Protein AF-A0A966MVA4-F1 (afdb_monomer_lite)

Secondary structure (DSSP, 8-state):
--HHHHHHHHHHHHHHHHHHHHTTS-HHHHTHHHHHHHHHHHHHHHHH---STTTTTHHHHHHHHHHHTSPTT-EEEE-SHHHHHHHHHHHHTS---TTSEEEEGGGGG-HHHHHHHHHTTSS-GGGSSS---HHHHHHHHHHHHHHTT--EEEETTS-HHHHHHH-SSSEEEEETTEEEEESSSPTT-EEE-HHHHHHHHHTS-TGGGSPPPTT--HHHHHHHHHHH--EE----STT-GGGEEP-

Radius of gyration: 23.05 Å; chains: 1; bounding box: 51×49×68 Å

Foldseek 3Di:
DDPVVVVVVLVVVLVVQLVVCVVPDPNVVSNVSVVVVCVCVVVCCVLPDQPDPPSVCLLLLLQLLQLVLFPFLAEEEEADDSNPVSVCCCCVPVVPRVSYHYHYLVCLPPLVVLVVCVVSQQAPPVCSPDDPDSLVRLLRSLVSCVVVVHWYKYFLLDDLVSVLSSPQQFEWEDQQRIIGTDRVHGGSHYYYPLVSNVVSLVSRDVRLLDDDDPSYDVVSVLSNLSSQFNDQQDPDDSSSSVRGDGD

pLDDT: mean 90.31, std 7.57, range [50.47, 98.31]

Structure (mmCIF, N/CA/C/O backbone):
data_AF-A0A966MVA4-F1
#
_entry.id   AF-A0A966MVA4-F1
#
loop_
_atom_site.group_PDB
_atom_site.id
_atom_site.type_symbol
_atom_site.label_atom_id
_atom_site.label_alt_id
_atom_site.label_comp_id
_atom_site.label_asym_id
_atom_site.label_entity_id
_atom_site.label_seq_id
_atom_site.pdbx_PDB_ins_code
_atom_site.Cartn_x
_atom_site.Cartn_y
_atom_site.Cartn_z
_atom_site.occupancy
_atom_site.B_iso_or_equiv
_atom_site.auth_seq_id
_atom_site.auth_comp_id
_atom_site.auth_asym_id
_atom_site.auth_atom_id
_atom_site.pdbx_PDB_model_num
ATOM 1 N N . MET A 1 1 ? -1.569 -13.134 19.971 1.00 56.03 1 MET A N 1
ATOM 2 C CA . MET A 1 1 ? -2.951 -12.863 20.426 1.00 56.03 1 MET A CA 1
ATOM 3 C C . MET A 1 1 ? -3.440 -11.605 19.732 1.00 56.03 1 MET A C 1
ATOM 5 O O . MET A 1 1 ? -2.758 -10.594 19.831 1.00 56.03 1 MET A O 1
ATOM 9 N N . GLY A 1 2 ? -4.534 -11.672 18.969 1.00 82.31 2 GLY A N 1
ATOM 10 C CA . GLY A 1 2 ? -5.074 -10.496 18.273 1.00 82.31 2 GLY A CA 1
ATOM 11 C C . GLY A 1 2 ? -5.801 -9.539 19.223 1.00 82.31 2 GLY A C 1
ATOM 12 O O . GLY A 1 2 ? -6.176 -9.934 20.327 1.00 82.31 2 GLY A O 1
ATOM 13 N N . PHE A 1 3 ? -6.046 -8.300 18.788 1.00 82.44 3 PHE A N 1
ATOM 14 C CA . PHE A 1 3 ? -6.798 -7.298 19.562 1.00 82.44 3 PHE A CA 1
ATOM 15 C C . PHE A 1 3 ? -8.184 -7.793 20.014 1.00 82.44 3 PHE A C 1
ATOM 17 O O . PHE A 1 3 ? -8.625 -7.471 21.114 1.00 82.44 3 PHE A O 1
ATOM 24 N N . TRP A 1 4 ? -8.834 -8.649 19.219 1.00 88.38 4 TRP A N 1
ATOM 25 C CA . TRP A 1 4 ? -10.118 -9.267 19.568 1.00 88.38 4 TRP A CA 1
ATOM 26 C C . TRP A 1 4 ? -10.045 -10.128 20.842 1.00 88.38 4 TRP A C 1
ATOM 28 O O . TRP A 1 4 ? -10.962 -10.096 21.657 1.00 88.38 4 TRP A O 1
ATOM 38 N N . ALA A 1 5 ? -8.940 -10.851 21.060 1.00 93.56 5 ALA A N 1
ATOM 39 C CA . ALA A 1 5 ? -8.766 -11.705 22.234 1.00 93.56 5 ALA A CA 1
ATOM 40 C C . ALA A 1 5 ? -8.617 -10.865 23.512 1.00 93.56 5 ALA A C 1
ATOM 42 O O . ALA A 1 5 ? -9.200 -11.187 24.545 1.00 93.56 5 ALA A O 1
ATOM 43 N N . TRP A 1 6 ? -7.898 -9.744 23.421 1.00 90.12 6 TRP A N 1
ATOM 44 C CA . TRP A 1 6 ? -7.799 -8.770 24.508 1.00 90.12 6 TRP A CA 1
ATOM 45 C C . TRP A 1 6 ? -9.148 -8.126 24.829 1.00 90.12 6 TRP A C 1
ATOM 47 O O . TRP A 1 6 ? -9.482 -7.983 26.003 1.00 90.12 6 TRP A O 1
ATOM 57 N N . GLY A 1 7 ? -9.949 -7.805 23.809 1.00 90.25 7 GLY A N 1
ATOM 58 C CA . GLY A 1 7 ? -11.313 -7.303 23.993 1.00 90.25 7 GLY A CA 1
ATOM 59 C C . GLY A 1 7 ? -12.210 -8.290 24.746 1.00 90.25 7 GLY A C 1
ATOM 60 O O . GLY A 1 7 ? -12.909 -7.897 25.679 1.00 90.25 7 GLY A O 1
ATOM 61 N N . LEU A 1 8 ? -12.138 -9.583 24.410 1.00 93.12 8 LEU A N 1
ATOM 62 C CA . LEU A 1 8 ? -12.874 -10.631 25.127 1.00 93.12 8 LEU A CA 1
ATOM 63 C C . LEU A 1 8 ? -12.424 -10.754 26.587 1.00 93.12 8 LEU A C 1
ATOM 65 O O . LEU A 1 8 ? -13.265 -10.780 27.483 1.00 93.12 8 LEU A O 1
ATOM 69 N N . LEU A 1 9 ? -11.112 -10.784 26.842 1.00 94.50 9 LEU A N 1
ATOM 70 C CA . LEU A 1 9 ? -10.573 -10.843 28.206 1.00 94.50 9 LEU A CA 1
ATOM 71 C C . LEU A 1 9 ? -10.983 -9.619 29.035 1.00 94.50 9 LEU A C 1
ATOM 73 O O . LEU A 1 9 ? -11.368 -9.770 30.194 1.00 94.50 9 LEU A O 1
ATOM 77 N N . ALA A 1 10 ? -10.967 -8.424 28.438 1.00 92.19 10 ALA A N 1
ATOM 78 C CA . ALA A 1 10 ? -11.448 -7.207 29.084 1.00 92.19 10 ALA A CA 1
ATOM 79 C C . ALA A 1 10 ? -12.943 -7.305 29.427 1.00 92.19 10 ALA A C 1
ATOM 81 O O . ALA A 1 10 ? -13.332 -6.972 30.545 1.00 92.19 10 ALA A O 1
ATOM 82 N N . GLY A 1 11 ? -13.773 -7.825 28.516 1.00 93.50 11 GLY A N 1
ATOM 83 C CA . GLY A 1 11 ? -15.202 -8.055 28.758 1.00 93.50 11 GLY A CA 1
ATOM 84 C C . GLY A 1 11 ? -15.476 -9.057 29.887 1.00 93.50 11 GLY A C 1
ATOM 85 O O . GLY A 1 11 ? -16.325 -8.808 30.750 1.00 93.50 11 GLY A O 1
ATOM 86 N N . VAL A 1 12 ? -14.718 -10.157 29.939 1.00 96.31 12 VAL A N 1
ATOM 87 C CA . VAL A 1 12 ? -14.786 -11.136 31.039 1.00 96.31 12 VAL A CA 1
ATOM 88 C C . VAL A 1 12 ? -14.381 -10.487 32.363 1.00 96.31 12 VAL A C 1
ATOM 90 O O . VAL A 1 12 ? -15.097 -10.624 33.355 1.00 96.31 12 VAL A O 1
ATOM 93 N N . GLY A 1 13 ? -13.280 -9.729 32.378 1.00 95.94 13 GLY A N 1
ATOM 94 C CA . GLY A 1 13 ? -12.815 -9.002 33.560 1.00 95.94 13 GLY A CA 1
ATOM 95 C C . GLY A 1 13 ? -13.839 -7.984 34.070 1.00 95.94 13 GLY A C 1
ATOM 96 O O . GLY A 1 13 ? -14.150 -7.969 35.260 1.00 95.94 13 GLY A O 1
ATOM 97 N N . LEU A 1 14 ? -14.430 -7.191 33.172 1.00 95.69 14 LEU A N 1
ATOM 98 C CA . LEU A 1 14 ? -15.496 -6.232 33.488 1.00 95.69 14 LEU A CA 1
ATOM 99 C C . LEU A 1 14 ? -16.702 -6.918 34.134 1.00 95.69 14 LEU A C 1
ATOM 101 O O . LEU A 1 14 ? -17.198 -6.460 35.164 1.00 95.69 14 LEU A O 1
ATOM 105 N N . THR A 1 15 ? -17.130 -8.049 33.574 1.00 96.19 15 THR A N 1
ATOM 106 C CA . THR A 1 15 ? -18.256 -8.833 34.098 1.00 96.19 15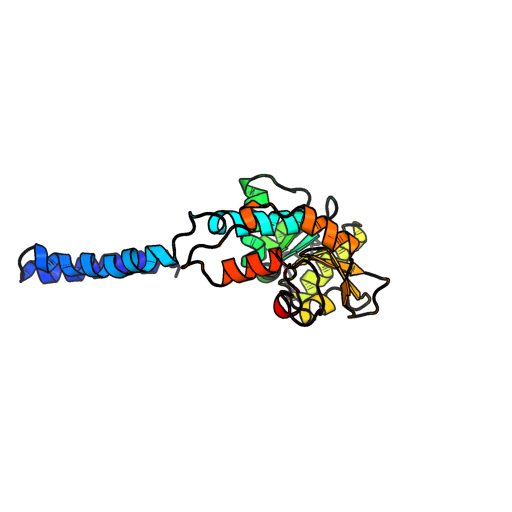 THR A CA 1
ATOM 107 C C . THR A 1 15 ? -17.938 -9.424 35.474 1.00 96.19 15 THR A C 1
ATOM 109 O O . THR A 1 15 ? -18.767 -9.367 36.385 1.00 96.19 15 THR A O 1
ATOM 112 N N . ALA A 1 16 ? -16.726 -9.946 35.675 1.00 97.25 16 ALA A N 1
ATOM 113 C CA . ALA A 1 16 ? -16.285 -10.476 36.966 1.00 97.25 16 ALA A CA 1
ATOM 114 C C . ALA A 1 16 ? -16.251 -9.391 38.059 1.00 97.25 16 ALA A C 1
ATOM 116 O O . ALA A 1 16 ? -16.732 -9.610 39.171 1.00 97.25 16 ALA A O 1
ATOM 117 N N . VAL A 1 17 ? -15.747 -8.195 37.740 1.00 97.00 17 VAL A N 1
ATOM 118 C CA . VAL A 1 17 ? -15.736 -7.061 38.677 1.00 97.00 17 VAL A CA 1
ATOM 119 C C . VAL A 1 17 ? -17.159 -6.585 38.979 1.00 97.00 17 VAL A C 1
ATOM 121 O O . VAL A 1 17 ? -17.511 -6.426 40.147 1.00 97.00 17 VAL A O 1
ATOM 124 N N . ALA A 1 18 ? -18.003 -6.410 37.959 1.00 96.94 18 ALA A N 1
ATOM 125 C CA . ALA A 1 18 ? -19.385 -5.964 38.141 1.00 96.94 18 ALA A CA 1
ATOM 126 C C . ALA A 1 18 ? -20.205 -6.945 38.998 1.00 96.94 18 ALA A C 1
ATOM 128 O O . ALA A 1 18 ? -20.908 -6.533 39.920 1.00 96.94 18 ALA A O 1
ATOM 129 N N . THR A 1 19 ? -20.066 -8.254 38.760 1.00 96.88 19 THR A N 1
ATOM 130 C CA . THR A 1 19 ? -20.736 -9.293 39.564 1.00 96.88 19 THR A CA 1
ATOM 131 C C . THR A 1 19 ? -20.227 -9.340 41.004 1.00 96.88 19 THR A C 1
ATOM 133 O O . THR A 1 19 ? -21.023 -9.541 41.921 1.00 96.88 19 THR A O 1
ATOM 136 N N . ALA A 1 20 ? -18.932 -9.109 41.240 1.00 97.06 20 ALA A N 1
ATOM 137 C CA . ALA A 1 20 ? -18.389 -8.995 42.592 1.00 97.06 20 ALA A CA 1
ATOM 138 C C . ALA A 1 20 ? -18.932 -7.757 43.332 1.00 97.06 20 ALA A C 1
ATOM 140 O O . ALA A 1 20 ? -19.295 -7.863 44.506 1.00 97.06 20 ALA A O 1
ATOM 141 N N . LEU A 1 21 ? -19.040 -6.610 42.651 1.00 97.06 21 LEU A N 1
ATOM 142 C CA . LEU A 1 21 ? -19.606 -5.376 43.212 1.00 97.06 21 LEU A CA 1
ATOM 143 C C . LEU A 1 21 ? -21.106 -5.510 43.502 1.00 97.06 21 LEU A C 1
ATOM 145 O O . LEU A 1 21 ? -21.554 -5.076 44.561 1.00 97.06 21 LEU A O 1
ATOM 149 N N . ALA A 1 22 ? -21.866 -6.175 42.627 1.00 96.88 22 ALA A N 1
ATOM 150 C CA . ALA A 1 22 ? -23.305 -6.407 42.793 1.00 96.88 22 ALA A CA 1
ATOM 151 C C . ALA A 1 22 ? -23.660 -7.198 44.065 1.00 96.88 22 ALA A C 1
ATOM 153 O O . ALA A 1 22 ? -24.784 -7.114 44.549 1.00 96.88 22 ALA A O 1
ATOM 154 N N . ARG A 1 23 ? -22.704 -7.940 44.644 1.00 97.00 23 ARG A N 1
ATOM 155 C CA . ARG A 1 23 ? -22.893 -8.634 45.930 1.00 97.00 23 ARG A CA 1
ATOM 156 C C . ARG A 1 23 ? -22.898 -7.693 47.137 1.00 97.00 23 ARG A C 1
ATOM 158 O O . ARG A 1 23 ? -23.312 -8.113 48.212 1.00 97.00 23 ARG A O 1
ATOM 165 N N . ARG A 1 24 ? -22.364 -6.475 47.002 1.00 96.81 24 ARG A N 1
ATOM 166 C CA . ARG A 1 24 ? -22.136 -5.540 48.122 1.00 96.81 24 ARG A CA 1
ATOM 167 C C . ARG A 1 24 ? -22.732 -4.154 47.906 1.00 96.81 24 ARG A C 1
ATOM 169 O O . ARG A 1 24 ? -22.896 -3.421 48.874 1.00 96.81 24 ARG A O 1
ATOM 176 N N . LEU A 1 25 ? -23.008 -3.780 46.662 1.00 97.00 25 LEU A N 1
ATOM 177 C CA . LEU A 1 25 ? -23.432 -2.441 46.271 1.00 97.00 25 LEU A CA 1
ATOM 178 C C . LEU A 1 25 ? -24.742 -2.493 45.474 1.00 97.00 25 LEU A C 1
ATOM 180 O O . LEU A 1 25 ? -25.007 -3.490 44.799 1.00 97.00 25 LEU A O 1
ATOM 184 N N . PRO A 1 26 ? -25.548 -1.415 45.495 1.00 96.00 26 PRO A N 1
ATOM 185 C CA . PRO A 1 26 ? -26.727 -1.301 44.646 1.00 96.00 26 PRO A CA 1
ATOM 186 C C . PRO A 1 26 ? -26.353 -1.345 43.156 1.00 96.00 26 PRO A C 1
ATOM 188 O O . PRO A 1 26 ? -25.273 -0.904 42.751 1.00 96.00 26 PRO A O 1
ATOM 191 N N . ALA A 1 27 ? -27.292 -1.823 42.335 1.00 92.06 27 ALA A N 1
ATOM 192 C CA . ALA A 1 27 ? -27.135 -2.021 40.891 1.00 92.06 27 ALA A CA 1
ATOM 193 C C . ALA A 1 27 ? -26.410 -0.886 40.126 1.00 92.06 27 ALA A C 1
ATOM 195 O O . ALA A 1 27 ? -25.482 -1.204 39.382 1.00 92.06 27 ALA A O 1
ATOM 196 N N . PRO A 1 28 ? -26.732 0.416 40.300 1.00 93.56 28 PRO A N 1
ATOM 197 C CA . PRO A 1 28 ? -26.038 1.481 39.570 1.00 93.56 28 PRO A CA 1
ATOM 198 C C . PRO A 1 28 ? -24.531 1.546 39.864 1.00 93.56 28 PRO A C 1
ATOM 200 O O . PRO A 1 28 ? -23.743 1.780 38.952 1.00 93.56 28 PRO A O 1
ATOM 203 N N . LEU A 1 29 ? -24.109 1.283 41.106 1.00 95.06 29 LEU A N 1
ATOM 204 C CA . LEU A 1 29 ? -22.688 1.274 41.471 1.00 95.06 29 LEU A CA 1
ATOM 205 C C . LEU A 1 29 ? -21.979 0.012 40.970 1.00 95.06 29 LEU A C 1
ATOM 207 O O . LEU A 1 29 ? -20.810 0.067 40.599 1.00 95.06 29 LEU A O 1
ATOM 211 N N . ALA A 1 30 ? -22.685 -1.118 40.911 1.00 95.44 30 ALA A N 1
ATOM 212 C CA . ALA A 1 30 ? -22.140 -2.358 40.364 1.00 95.44 30 ALA A CA 1
ATOM 213 C C . ALA A 1 30 ? -21.879 -2.287 38.847 1.00 95.44 30 ALA A C 1
ATOM 215 O O . ALA A 1 30 ? -21.016 -3.003 38.343 1.00 95.44 30 ALA A O 1
ATOM 216 N N . LEU A 1 31 ? -22.585 -1.407 38.127 1.00 95.44 31 LEU A N 1
ATOM 217 C CA . LEU A 1 31 ? -22.430 -1.194 36.682 1.00 95.44 31 LEU A CA 1
ATOM 218 C C . LEU A 1 31 ? -21.370 -0.144 36.308 1.00 95.44 31 LEU A C 1
ATOM 220 O O . LEU A 1 31 ? -21.020 -0.033 35.131 1.00 95.44 31 LEU A O 1
ATOM 224 N N . LEU A 1 32 ? -20.805 0.583 37.280 1.00 95.19 32 LEU A N 1
ATOM 225 C CA . LEU A 1 32 ? -19.750 1.578 37.043 1.00 95.19 32 LEU A CA 1
ATOM 226 C C . LEU A 1 32 ? -18.573 1.079 36.183 1.00 95.19 32 LEU A C 1
ATOM 228 O O . LEU A 1 32 ? -18.137 1.853 35.332 1.00 95.19 32 LEU A O 1
ATOM 232 N N . PRO A 1 33 ? -18.068 -0.168 36.314 1.00 94.75 33 PRO A N 1
ATOM 233 C CA . PRO A 1 33 ? -16.976 -0.650 35.467 1.00 94.75 33 PRO A CA 1
ATOM 234 C C . PRO A 1 33 ? -17.280 -0.549 33.965 1.00 94.75 33 PRO A C 1
ATOM 236 O O . PRO A 1 33 ? -16.411 -0.150 33.193 1.00 94.75 33 PRO A O 1
ATOM 239 N N . PHE A 1 34 ? -18.520 -0.834 33.549 1.00 94.25 34 PHE A N 1
ATOM 240 C CA . PHE A 1 34 ? -18.942 -0.679 32.153 1.00 94.25 34 PHE A CA 1
ATOM 241 C C . PHE A 1 34 ? -18.997 0.792 31.732 1.00 94.25 34 PHE A C 1
ATOM 243 O O . PHE A 1 34 ? -18.569 1.130 30.631 1.00 94.25 34 PHE A O 1
ATOM 250 N N . GLY A 1 35 ? -19.465 1.676 32.619 1.00 93.44 35 GLY A N 1
ATOM 251 C CA . GLY A 1 35 ? -19.445 3.121 32.382 1.00 93.44 35 GLY A CA 1
ATOM 252 C C . GLY A 1 35 ? -18.023 3.660 32.201 1.00 93.44 35 GLY A C 1
ATOM 253 O O . GLY A 1 35 ? -17.761 4.410 31.265 1.00 93.44 35 GLY A O 1
ATOM 254 N N . ILE A 1 36 ? -17.082 3.210 33.037 1.00 93.19 36 ILE A N 1
ATOM 255 C CA . ILE A 1 36 ? -15.658 3.557 32.925 1.00 93.19 36 ILE A CA 1
ATOM 256 C C . ILE A 1 36 ? -15.073 3.018 31.615 1.00 93.19 36 ILE A C 1
ATOM 258 O O . ILE A 1 36 ? -14.356 3.741 30.929 1.00 93.19 36 ILE A O 1
ATOM 262 N N . ALA A 1 37 ? -15.407 1.784 31.226 1.00 92.12 37 ALA A N 1
ATOM 263 C CA . ALA A 1 37 ? -14.958 1.199 29.961 1.00 92.12 37 ALA A CA 1
ATOM 264 C C . ALA A 1 37 ? -15.494 1.940 28.721 1.00 92.12 37 ALA A C 1
ATOM 266 O O . ALA A 1 37 ? -14.857 1.907 27.668 1.00 92.12 37 ALA A O 1
ATOM 267 N N . LEU A 1 38 ? -16.627 2.641 28.838 1.00 91.88 38 LEU A N 1
ATOM 268 C CA . LEU A 1 38 ? -17.190 3.458 27.763 1.00 91.88 38 LEU A CA 1
ATOM 269 C C . LEU A 1 38 ? -16.472 4.811 27.601 1.00 91.88 38 LEU A C 1
ATOM 271 O O . LEU A 1 38 ? -16.460 5.363 26.500 1.00 91.88 38 LEU A O 1
ATOM 275 N N . LEU A 1 39 ? -15.829 5.331 28.656 1.00 92.62 39 LEU A N 1
ATOM 276 C CA . LEU A 1 39 ? -15.097 6.603 28.612 1.00 92.62 39 LEU A CA 1
ATOM 277 C C . LEU A 1 39 ? -14.067 6.676 27.473 1.00 92.62 39 LEU A C 1
ATOM 279 O O . LEU A 1 39 ? -14.157 7.624 26.695 1.00 92.62 39 LEU A O 1
ATOM 283 N N . PRO A 1 40 ? -13.130 5.719 27.296 1.00 89.69 40 PRO A N 1
ATOM 284 C CA . PRO A 1 40 ? -12.173 5.789 26.195 1.00 89.69 40 PRO A CA 1
ATOM 285 C C . PRO A 1 40 ? -12.845 5.698 24.820 1.00 89.69 40 PRO A C 1
ATOM 287 O O . PRO A 1 40 ? -12.359 6.318 23.882 1.00 89.69 40 PRO A O 1
ATOM 290 N N . VAL A 1 41 ? -13.972 4.990 24.676 1.00 87.44 41 VAL A N 1
ATOM 291 C CA . VAL A 1 41 ? -14.710 4.915 23.400 1.00 87.44 41 VAL A CA 1
ATOM 292 C C . VAL A 1 41 ? -15.275 6.284 23.025 1.00 87.44 41 VAL A C 1
ATOM 294 O O . VAL A 1 41 ? -15.106 6.739 21.895 1.00 87.44 41 VAL A O 1
ATOM 297 N N . LEU A 1 42 ? -15.911 6.965 23.980 1.00 91.00 42 LEU A N 1
ATOM 298 C CA . LEU A 1 42 ? -16.491 8.290 23.761 1.00 91.00 42 LEU A CA 1
ATOM 299 C C . LEU A 1 42 ? -15.409 9.362 23.593 1.00 91.00 42 LEU A C 1
ATOM 301 O O . LEU A 1 42 ? -15.496 10.176 22.676 1.00 91.00 42 LEU A O 1
ATOM 305 N N . ALA A 1 43 ? -14.376 9.331 24.438 1.00 90.88 43 ALA A N 1
ATOM 306 C CA . ALA A 1 43 ? -13.277 10.291 24.408 1.00 90.88 43 ALA A CA 1
ATOM 307 C C . ALA A 1 43 ? -12.427 10.168 23.135 1.00 90.88 43 ALA A C 1
ATOM 309 O O . ALA A 1 43 ? -11.981 11.182 22.603 1.00 90.88 43 ALA A O 1
ATOM 310 N N . ASN A 1 44 ? -12.241 8.951 22.612 1.00 89.38 44 ASN A N 1
ATOM 311 C CA . ASN A 1 44 ? -11.463 8.739 21.392 1.00 89.38 44 ASN A CA 1
ATOM 312 C C . ASN A 1 44 ? -12.271 8.946 20.114 1.00 89.38 44 ASN A C 1
ATOM 314 O O . ASN A 1 44 ? -11.657 9.123 19.065 1.00 89.38 44 ASN A O 1
ATOM 318 N N . ARG A 1 45 ? -13.612 8.957 20.164 1.00 86.62 45 ARG A N 1
ATOM 319 C CA . ARG A 1 45 ? -14.452 9.133 18.969 1.00 86.62 45 ARG A CA 1
ATOM 320 C C . ARG A 1 45 ? -14.002 10.300 18.073 1.00 86.62 45 ARG A C 1
ATOM 322 O O . ARG A 1 45 ? -13.773 10.030 16.902 1.00 86.62 45 ARG A O 1
ATOM 329 N N . PRO A 1 46 ? -13.814 11.549 18.549 1.00 82.12 46 PRO A N 1
ATOM 330 C CA . PRO A 1 46 ? -13.439 12.659 17.664 1.00 82.12 46 PRO A CA 1
ATOM 331 C C . PRO A 1 46 ? -12.071 12.482 16.988 1.00 82.12 46 PRO A C 1
ATOM 333 O O . PRO A 1 46 ? -11.861 13.008 15.902 1.00 82.12 46 PRO A O 1
ATOM 336 N N . VAL A 1 47 ? -11.150 11.735 17.606 1.00 80.25 47 VAL A N 1
ATOM 337 C CA . VAL A 1 47 ? -9.799 11.486 17.072 1.00 80.25 47 VAL A CA 1
ATOM 338 C C . VAL A 1 47 ? -9.755 10.227 16.206 1.00 80.25 47 VAL A C 1
ATOM 340 O O . VAL A 1 47 ? -8.911 10.132 15.319 1.00 80.25 47 VAL A O 1
ATOM 343 N N . ALA A 1 48 ? -10.642 9.259 16.442 1.00 84.75 48 ALA A N 1
ATOM 344 C CA . ALA A 1 48 ? -10.717 7.984 15.730 1.00 84.75 48 ALA A CA 1
ATOM 345 C C . ALA A 1 48 ? -11.775 7.959 14.614 1.00 84.75 48 ALA A C 1
ATOM 347 O O . ALA A 1 48 ? -11.793 7.016 13.827 1.00 84.75 48 ALA A O 1
ATOM 348 N N . ASP A 1 49 ? -12.644 8.967 14.523 1.00 84.44 49 ASP A N 1
ATOM 349 C CA . ASP A 1 49 ? -13.624 9.073 13.444 1.00 84.44 49 ASP A CA 1
ATOM 350 C C . ASP A 1 49 ? -12.908 9.254 12.096 1.00 84.44 49 ASP A C 1
ATOM 352 O O . ASP A 1 49 ? -12.087 10.157 11.912 1.00 84.44 49 ASP A O 1
ATOM 356 N N . ARG A 1 50 ? -13.177 8.346 11.158 1.00 85.38 50 ARG A N 1
ATOM 357 C CA . ARG A 1 50 ? -12.628 8.351 9.793 1.00 85.38 50 ARG A CA 1
ATOM 358 C C . ARG A 1 50 ? -13.729 8.458 8.742 1.00 85.38 50 ARG A C 1
ATOM 360 O O . ARG A 1 50 ? -13.475 8.186 7.579 1.00 85.38 50 ARG A O 1
ATOM 367 N N . THR A 1 51 ? -14.944 8.825 9.150 1.00 86.00 51 THR A N 1
ATOM 368 C CA . THR A 1 51 ? -16.098 8.940 8.246 1.00 86.00 51 THR A CA 1
ATOM 369 C C . THR A 1 51 ? -16.187 10.305 7.563 1.00 86.00 51 THR A C 1
ATOM 371 O O . THR A 1 51 ? -16.866 10.439 6.552 1.00 86.00 51 THR A O 1
ATOM 374 N N . ALA A 1 52 ? -15.501 11.318 8.099 1.00 86.50 52 ALA A N 1
ATOM 375 C CA . ALA A 1 52 ? -15.517 12.667 7.553 1.00 86.50 52 ALA A CA 1
ATOM 376 C C . ALA A 1 52 ? -14.612 12.794 6.321 1.00 86.50 52 ALA A C 1
ATOM 378 O O . ALA A 1 52 ? -13.462 12.347 6.324 1.00 86.50 52 ALA A O 1
ATOM 379 N N . GLU A 1 53 ? -15.104 13.489 5.300 1.00 88.06 53 GLU A N 1
ATOM 380 C CA . GLU A 1 53 ? -14.281 13.893 4.164 1.00 88.06 53 GLU A CA 1
ATOM 381 C C . GLU A 1 53 ? -13.352 15.065 4.534 1.00 88.06 53 GLU A C 1
ATOM 383 O O . GLU A 1 53 ? -13.707 15.890 5.382 1.00 88.06 53 GLU A O 1
ATOM 388 N N . PRO A 1 54 ? -12.156 15.157 3.923 1.00 89.56 54 PRO A N 1
ATOM 389 C CA . PRO A 1 54 ? -11.590 14.214 2.946 1.00 89.56 54 PRO A CA 1
ATOM 390 C C . PRO A 1 54 ? -10.863 13.010 3.574 1.00 89.56 54 PRO A C 1
ATOM 392 O O . PRO A 1 54 ? -10.290 12.185 2.866 1.00 89.56 54 PRO A O 1
ATOM 395 N N . VAL A 1 55 ? -10.840 12.893 4.908 1.00 89.06 55 VAL A N 1
ATOM 396 C CA . VAL A 1 55 ? -10.075 11.850 5.622 1.00 89.06 55 VAL A CA 1
ATOM 397 C C . VAL A 1 55 ? -10.497 10.443 5.194 1.00 89.06 55 VAL A C 1
ATOM 399 O O . VAL A 1 55 ? -9.635 9.578 5.035 1.00 89.06 55 VAL A O 1
ATOM 402 N N . ALA A 1 56 ? -11.794 10.227 4.976 1.00 89.06 56 ALA A N 1
ATOM 403 C CA . ALA A 1 56 ? -12.345 8.948 4.540 1.00 89.06 56 ALA A CA 1
ATOM 404 C C . ALA A 1 56 ? -11.798 8.493 3.173 1.00 89.06 56 ALA A C 1
ATOM 406 O O . ALA A 1 56 ? -11.474 7.317 2.994 1.00 89.06 56 ALA A O 1
ATOM 407 N N . THR A 1 57 ? -11.658 9.413 2.215 1.00 90.81 57 THR A N 1
ATOM 408 C CA . THR A 1 57 ? -11.277 9.092 0.828 1.00 90.81 57 THR A CA 1
ATOM 409 C C . THR A 1 57 ? -9.788 9.233 0.533 1.00 90.81 57 THR A C 1
ATOM 411 O O . THR A 1 57 ? -9.312 8.654 -0.446 1.00 90.81 57 THR A O 1
ATOM 414 N N . LEU A 1 58 ? -9.015 9.926 1.374 1.00 91.38 58 LEU A N 1
ATOM 415 C CA . LEU A 1 58 ? -7.581 10.159 1.158 1.00 91.38 58 LEU A CA 1
ATOM 416 C C . LEU A 1 58 ? -6.770 8.887 0.829 1.00 91.38 58 LEU A C 1
ATOM 418 O O . LEU A 1 58 ? -6.041 8.914 -0.167 1.00 91.38 58 LEU A O 1
ATOM 422 N N . PRO A 1 59 ? -6.888 7.764 1.573 1.00 92.06 59 PRO A N 1
ATOM 423 C CA . PRO A 1 59 ? -6.137 6.547 1.254 1.00 92.06 59 PRO A CA 1
ATOM 424 C C . PRO A 1 59 ? -6.498 5.977 -0.121 1.00 92.06 59 PRO A C 1
ATOM 426 O O . PRO A 1 59 ? -5.621 5.548 -0.871 1.00 92.06 59 PRO A O 1
ATOM 429 N N . ARG A 1 60 ? -7.788 6.019 -0.477 1.00 93.38 60 ARG A N 1
ATOM 430 C CA . ARG A 1 60 ? -8.304 5.567 -1.774 1.00 93.38 60 ARG A CA 1
ATOM 431 C C . ARG A 1 60 ? -7.746 6.427 -2.911 1.00 93.38 60 ARG A C 1
ATOM 433 O O . ARG A 1 60 ? -7.244 5.884 -3.891 1.00 93.38 60 ARG A O 1
ATOM 440 N N . THR A 1 61 ? -7.768 7.751 -2.757 1.00 93.56 61 THR A N 1
ATOM 441 C CA . THR A 1 61 ? -7.187 8.704 -3.718 1.00 93.56 61 THR A CA 1
ATOM 442 C C . THR A 1 61 ? -5.687 8.482 -3.892 1.00 93.56 61 THR A C 1
ATOM 444 O O . THR A 1 61 ? -5.201 8.395 -5.019 1.00 93.56 61 THR A O 1
ATOM 447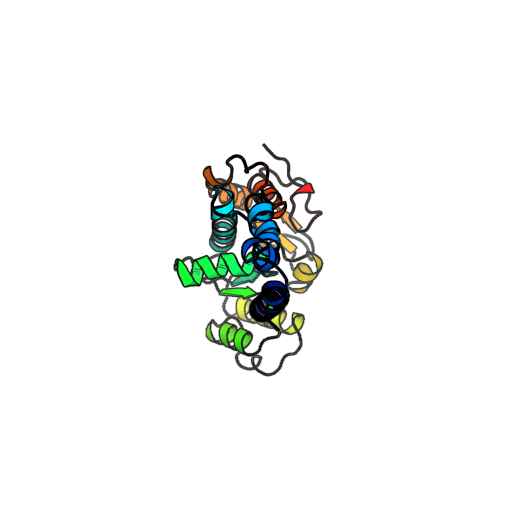 N N . TYR A 1 62 ? -4.951 8.326 -2.790 1.00 92.69 62 TYR A N 1
ATOM 448 C CA . TYR A 1 62 ? -3.517 8.045 -2.814 1.00 92.69 62 TYR A CA 1
ATOM 449 C C . TYR A 1 62 ? -3.196 6.761 -3.593 1.00 92.69 62 TYR A C 1
ATOM 451 O O . TYR A 1 62 ? -2.392 6.783 -4.527 1.00 92.69 62 TYR A O 1
ATOM 459 N N . ALA A 1 63 ? -3.874 5.655 -3.276 1.00 95.56 63 ALA A N 1
ATOM 460 C CA . ALA A 1 63 ? -3.674 4.383 -3.965 1.00 95.56 63 ALA A CA 1
ATOM 461 C C . ALA A 1 63 ? -4.056 4.441 -5.451 1.00 95.56 63 ALA A C 1
ATOM 463 O O . ALA A 1 63 ? -3.383 3.825 -6.279 1.00 95.56 63 ALA A O 1
ATOM 464 N N . ARG A 1 64 ? -5.090 5.212 -5.811 1.00 95.75 64 ARG A N 1
ATOM 465 C CA . ARG A 1 64 ? -5.490 5.398 -7.209 1.00 95.75 64 ARG A CA 1
ATOM 466 C C . ARG A 1 64 ? -4.378 6.070 -8.013 1.00 95.75 64 ARG A C 1
ATOM 468 O O . ARG A 1 64 ? -4.004 5.561 -9.065 1.00 95.75 64 ARG A O 1
ATOM 475 N N . LEU A 1 65 ? -3.793 7.139 -7.473 1.00 94.38 65 LEU A N 1
ATOM 476 C CA . LEU A 1 65 ? -2.675 7.854 -8.097 1.00 94.38 65 LEU A CA 1
ATOM 477 C C . LEU A 1 65 ? -1.420 6.980 -8.227 1.00 94.38 65 LEU A C 1
ATOM 479 O O . LEU A 1 65 ? -0.721 7.057 -9.238 1.00 94.38 65 LEU A O 1
ATOM 483 N N . LEU A 1 66 ? -1.141 6.125 -7.235 1.00 95.44 66 LEU A N 1
ATOM 484 C CA . LEU A 1 66 ? -0.052 5.150 -7.326 1.00 95.44 66 LEU A CA 1
ATOM 485 C C . LEU A 1 66 ? -0.276 4.161 -8.479 1.00 95.44 66 LEU A C 1
ATOM 487 O O . LEU A 1 66 ? 0.646 3.944 -9.264 1.00 95.44 66 LEU A O 1
ATOM 491 N N . LEU A 1 67 ? -1.475 3.574 -8.589 1.00 96.94 67 LEU A N 1
ATOM 492 C CA . LEU A 1 67 ? -1.809 2.600 -9.636 1.00 96.94 67 LEU A CA 1
ATOM 493 C C . LEU A 1 67 ? -1.797 3.237 -11.028 1.00 96.94 67 LEU A C 1
ATOM 495 O O . LEU A 1 67 ? -1.185 2.685 -11.941 1.00 96.94 67 LEU A O 1
ATOM 499 N N . ASP A 1 68 ? -2.415 4.407 -11.190 1.00 94.81 68 ASP A N 1
ATOM 500 C CA . ASP A 1 68 ? -2.516 5.103 -12.478 1.00 94.81 68 ASP A CA 1
ATOM 501 C C . ASP A 1 68 ? -1.147 5.553 -13.022 1.00 94.81 68 ASP A C 1
ATOM 503 O O . ASP A 1 68 ? -0.958 5.642 -14.235 1.00 94.81 68 ASP A O 1
ATOM 507 N N . ALA A 1 69 ? -0.141 5.723 -12.158 1.00 93.94 69 ALA A N 1
ATOM 508 C CA . ALA A 1 69 ? 1.237 5.997 -12.571 1.00 93.94 69 ALA A CA 1
ATOM 509 C C . ALA A 1 69 ? 2.008 4.757 -13.090 1.00 93.94 69 ALA A C 1
ATOM 511 O O . ALA A 1 69 ? 3.122 4.883 -13.631 1.00 93.94 69 ALA A O 1
ATOM 512 N N . VAL A 1 70 ? 1.449 3.554 -12.927 1.00 96.31 70 VAL A N 1
ATOM 513 C CA . VAL A 1 70 ? 2.023 2.299 -13.429 1.00 96.31 70 VAL A CA 1
ATOM 514 C C . VAL A 1 70 ? 1.539 2.049 -14.859 1.00 96.31 70 VAL A C 1
ATOM 516 O O . VAL A 1 70 ? 0.330 2.026 -15.086 1.00 96.31 70 VAL A O 1
ATOM 519 N N . PRO A 1 71 ? 2.444 1.812 -15.827 1.00 95.88 71 PRO A N 1
ATOM 520 C CA . PRO A 1 71 ? 2.052 1.386 -17.169 1.00 95.88 71 PRO A CA 1
ATOM 521 C C . PRO A 1 71 ? 1.294 0.054 -17.165 1.00 95.88 71 PRO A C 1
ATOM 523 O O . PRO A 1 71 ? 1.468 -0.751 -16.247 1.00 95.88 71 PRO A O 1
ATOM 526 N N . ASP A 1 72 ? 0.509 -0.188 -18.212 1.00 97.00 72 ASP A N 1
ATOM 527 C CA . ASP A 1 72 ? -0.331 -1.380 -18.361 1.00 97.00 72 ASP A CA 1
ATOM 528 C C . ASP A 1 72 ? 0.435 -2.683 -18.100 1.00 97.00 72 ASP A C 1
ATOM 530 O O . ASP A 1 72 ? 1.535 -2.911 -18.618 1.00 97.00 72 ASP A O 1
ATOM 534 N N . GLY A 1 73 ? -0.141 -3.544 -17.259 1.00 96.88 73 GLY A N 1
ATOM 535 C CA . GLY A 1 73 ? 0.452 -4.830 -16.887 1.00 96.88 73 GLY A CA 1
ATOM 536 C C . GLY A 1 73 ? 1.723 -4.718 -16.035 1.00 96.88 73 GLY A C 1
ATOM 537 O O . GLY A 1 73 ? 2.433 -5.711 -15.845 1.00 96.88 73 GLY A O 1
ATOM 538 N N . GLY A 1 74 ? 2.064 -3.527 -15.541 1.00 97.94 74 GLY A N 1
ATOM 539 C CA . GLY A 1 74 ? 3.278 -3.270 -14.773 1.00 97.94 74 GLY A CA 1
ATOM 540 C C . GLY A 1 74 ? 3.271 -3.853 -13.357 1.00 97.94 74 GLY A C 1
ATOM 541 O O . GLY A 1 74 ? 2.367 -4.581 -12.940 1.00 97.94 74 GLY A O 1
ATOM 542 N N . ILE A 1 75 ? 4.331 -3.548 -12.615 1.00 98.25 75 ILE A N 1
ATOM 543 C CA . ILE A 1 75 ? 4.537 -3.939 -11.221 1.00 98.25 75 ILE A CA 1
ATOM 544 C C . ILE A 1 75 ? 4.692 -2.678 -10.376 1.00 98.25 75 ILE A C 1
ATOM 546 O O . ILE A 1 75 ? 5.486 -1.800 -10.717 1.00 98.25 75 ILE A O 1
ATOM 550 N N . LEU A 1 76 ? 3.978 -2.623 -9.255 1.00 98.12 76 LEU A N 1
ATOM 551 C CA . LEU A 1 76 ? 4.130 -1.592 -8.233 1.00 98.12 76 LEU A CA 1
ATOM 552 C C . LEU A 1 76 ? 4.729 -2.208 -6.972 1.00 98.12 76 LEU A C 1
ATOM 554 O O . LEU A 1 76 ? 4.113 -3.073 -6.356 1.00 98.12 76 LEU A O 1
ATOM 558 N N . ILE A 1 77 ? 5.914 -1.759 -6.576 1.00 97.31 77 ILE A N 1
ATOM 559 C CA . ILE A 1 77 ? 6.547 -2.169 -5.323 1.00 97.31 77 ILE A CA 1
ATOM 560 C C . ILE A 1 77 ? 6.073 -1.229 -4.210 1.00 97.31 77 ILE A C 1
ATOM 562 O O . ILE A 1 77 ? 6.361 -0.033 -4.237 1.00 97.31 77 ILE A O 1
ATOM 566 N N . ALA A 1 78 ? 5.344 -1.790 -3.251 1.00 96.00 78 ALA A N 1
ATOM 567 C CA . ALA A 1 78 ? 4.788 -1.128 -2.079 1.00 96.00 78 ALA A CA 1
ATOM 568 C C . ALA A 1 78 ? 5.671 -1.392 -0.852 1.00 96.00 78 ALA A C 1
ATOM 570 O O . ALA A 1 78 ? 6.089 -2.531 -0.608 1.00 96.00 78 ALA A O 1
ATOM 571 N N . ALA A 1 79 ? 5.947 -0.350 -0.073 1.00 92.56 79 ALA A N 1
ATOM 572 C CA . ALA A 1 79 ? 6.882 -0.417 1.046 1.00 92.56 79 ALA A CA 1
ATOM 573 C C . ALA A 1 79 ? 6.248 -1.006 2.309 1.00 92.56 79 ALA A C 1
ATOM 575 O O . ALA A 1 79 ? 6.932 -1.650 3.101 1.00 92.56 79 ALA A O 1
ATOM 576 N N . GLY A 1 80 ? 4.940 -0.815 2.494 1.00 90.25 80 GLY A N 1
ATOM 577 C CA . GLY A 1 80 ? 4.273 -1.215 3.726 1.00 90.25 80 GLY A CA 1
ATOM 578 C C . GLY A 1 80 ? 2.756 -1.241 3.652 1.00 90.25 80 GLY A C 1
ATOM 579 O O . GLY A 1 80 ? 2.153 -1.224 2.579 1.00 90.25 80 GLY A O 1
ATOM 580 N N . ASP A 1 81 ? 2.153 -1.304 4.828 1.00 90.50 81 ASP A N 1
ATOM 581 C CA . ASP A 1 81 ? 0.711 -1.294 5.068 1.00 90.50 81 ASP A CA 1
ATOM 582 C C . ASP A 1 81 ? 0.019 -0.033 4.534 1.00 90.50 81 ASP A C 1
ATOM 584 O O . ASP A 1 81 ? -1.016 -0.153 3.876 1.00 90.50 81 ASP A O 1
ATOM 588 N N . ASN A 1 82 ? 0.625 1.140 4.736 1.00 89.56 82 ASN A N 1
ATOM 589 C CA . ASN A 1 82 ? 0.101 2.432 4.277 1.00 89.56 82 ASN A CA 1
ATOM 590 C C . ASN A 1 82 ? -0.075 2.514 2.749 1.00 89.56 82 ASN A C 1
ATOM 592 O O . ASN A 1 82 ? -0.977 3.198 2.275 1.00 89.56 82 ASN A O 1
ATOM 596 N N . ASP A 1 83 ? 0.743 1.785 1.983 1.00 91.31 83 ASP A N 1
ATOM 597 C CA . ASP A 1 83 ? 0.531 1.586 0.544 1.00 91.31 83 ASP A CA 1
ATOM 598 C C . ASP A 1 83 ? -0.446 0.429 0.293 1.00 91.31 83 ASP A C 1
ATOM 600 O O . ASP A 1 83 ? -1.398 0.529 -0.478 1.00 91.31 83 ASP A O 1
ATOM 604 N N . THR A 1 84 ? -0.178 -0.717 0.921 1.00 95.12 84 THR A N 1
ATOM 605 C CA . THR A 1 84 ? -0.725 -2.013 0.506 1.00 95.12 84 THR A CA 1
ATOM 606 C C . THR A 1 84 ? -2.220 -2.112 0.737 1.00 95.12 84 THR A C 1
ATOM 608 O O . THR A 1 84 ? -2.933 -2.575 -0.148 1.00 95.12 84 THR A O 1
ATOM 611 N N . PHE A 1 85 ? -2.712 -1.696 1.905 1.00 95.38 85 PHE A N 1
ATOM 612 C CA . PHE A 1 85 ? -4.131 -1.833 2.217 1.00 95.38 85 PHE A CA 1
ATOM 613 C C . PHE A 1 85 ? -5.034 -1.027 1.284 1.00 95.38 85 PHE A C 1
ATOM 615 O O . PHE A 1 85 ? -5.964 -1.624 0.739 1.00 95.38 85 PHE A O 1
ATOM 622 N N . PRO A 1 86 ? -4.786 0.272 1.029 1.00 95.50 86 PRO A N 1
ATOM 623 C CA . PRO A 1 86 ? -5.624 1.003 0.090 1.00 95.50 86 PRO A CA 1
ATOM 624 C C . PRO A 1 86 ? -5.445 0.517 -1.360 1.00 95.50 86 PRO A C 1
ATOM 626 O O . PRO A 1 86 ? -6.429 0.472 -2.097 1.00 95.50 86 PRO A O 1
ATOM 629 N N . LEU A 1 87 ? -4.247 0.064 -1.764 1.00 97.75 87 LEU A N 1
ATOM 630 C CA . LEU A 1 87 ? -4.034 -0.571 -3.075 1.00 97.75 87 LEU A CA 1
ATOM 631 C C . LEU A 1 87 ? -4.861 -1.854 -3.236 1.00 97.75 87 LEU A C 1
ATOM 633 O O . LEU A 1 87 ? -5.518 -2.051 -4.256 1.00 97.75 87 LEU A O 1
ATOM 637 N N . TRP A 1 88 ? -4.854 -2.727 -2.229 1.00 96.81 88 TRP A N 1
ATOM 638 C CA . TRP A 1 88 ? -5.632 -3.964 -2.252 1.00 96.81 88 TRP A CA 1
ATOM 639 C C . TRP A 1 88 ? -7.121 -3.709 -2.154 1.00 96.81 88 TRP A C 1
ATOM 641 O O . TRP A 1 88 ? -7.875 -4.416 -2.802 1.00 96.81 88 TRP A O 1
ATOM 651 N N . TYR A 1 89 ? -7.554 -2.714 -1.385 1.00 97.56 89 TYR A N 1
ATOM 652 C CA . TYR A 1 89 ? -8.954 -2.314 -1.371 1.00 97.56 89 TYR A CA 1
ATOM 653 C C . TYR A 1 89 ? -9.416 -1.933 -2.787 1.00 97.56 89 TYR A C 1
ATOM 655 O O . TYR A 1 89 ? -10.387 -2.498 -3.285 1.00 97.56 89 TYR A O 1
ATOM 663 N N . LEU A 1 90 ? -8.657 -1.083 -3.486 1.00 98.19 90 LEU A N 1
ATOM 664 C CA . LEU A 1 90 ? -8.959 -0.728 -4.874 1.00 98.19 90 LEU A CA 1
ATOM 665 C C . LEU A 1 90 ? -9.006 -1.946 -5.806 1.00 98.19 90 LEU A C 1
ATOM 667 O O . LEU A 1 90 ? -9.916 -2.047 -6.622 1.00 98.19 90 LEU A O 1
ATOM 671 N N . GLN A 1 91 ? -8.060 -2.880 -5.687 1.00 97.75 91 GLN A N 1
ATOM 672 C CA . GLN A 1 91 ? -8.014 -4.054 -6.563 1.00 97.75 91 GLN A CA 1
ATOM 673 C C . GLN A 1 91 ? -9.055 -5.125 -6.210 1.00 97.75 91 GLN A C 1
ATOM 675 O O . GLN A 1 91 ? -9.640 -5.715 -7.099 1.00 97.75 91 GLN A O 1
ATOM 680 N N . GLN A 1 92 ? -9.271 -5.426 -4.933 1.00 97.06 92 GLN A N 1
ATOM 681 C CA . GLN A 1 92 ? -10.074 -6.579 -4.500 1.00 97.06 92 GLN A CA 1
ATOM 682 C C . GLN A 1 92 ? -11.540 -6.231 -4.235 1.00 97.06 92 GLN A C 1
ATOM 684 O O . GLN A 1 92 ? -12.369 -7.134 -4.166 1.00 97.06 92 GLN A O 1
ATOM 689 N N . VAL A 1 93 ? -11.849 -4.949 -4.021 1.00 97.81 93 VAL A N 1
ATOM 690 C CA . VAL A 1 93 ? -13.210 -4.480 -3.722 1.00 97.81 93 VAL A CA 1
ATOM 691 C C . VAL A 1 93 ? -13.759 -3.617 -4.850 1.00 97.81 93 VAL A C 1
ATOM 693 O O . VAL A 1 93 ? -14.933 -3.740 -5.179 1.00 97.81 93 VAL A O 1
ATOM 696 N N . GLU A 1 94 ? -12.933 -2.752 -5.444 1.00 98.00 94 GLU A N 1
ATOM 697 C CA . GLU A 1 94 ? -13.381 -1.823 -6.493 1.00 98.00 94 GLU A CA 1
ATOM 698 C C . GLU A 1 94 ? -12.964 -2.226 -7.916 1.00 98.00 94 GLU A C 1
ATOM 700 O O . GLU A 1 94 ? -13.233 -1.481 -8.858 1.00 98.00 94 GLU A O 1
ATOM 705 N N . ASP A 1 95 ? -12.303 -3.375 -8.087 1.00 98.00 95 ASP A N 1
ATOM 706 C CA . ASP A 1 95 ? -11.847 -3.907 -9.381 1.00 98.00 95 ASP A CA 1
ATOM 707 C C . ASP A 1 95 ? -10.998 -2.920 -10.213 1.00 98.00 95 ASP A C 1
ATOM 709 O O . ASP A 1 95 ? -10.995 -2.910 -11.449 1.00 98.00 95 ASP A O 1
ATOM 713 N N . VAL A 1 96 ? -10.229 -2.065 -9.538 1.00 98.00 96 VAL A N 1
ATOM 714 C CA . VAL A 1 96 ? -9.401 -1.032 -10.169 1.00 98.00 96 VAL A CA 1
ATOM 715 C C . VAL A 1 96 ? -8.016 -1.570 -10.520 1.00 98.00 96 VAL A C 1
ATOM 717 O O . VAL A 1 96 ? -7.304 -2.062 -9.651 1.00 98.00 96 VAL A O 1
ATOM 720 N N . ARG A 1 97 ? -7.579 -1.380 -11.777 1.00 97.81 97 ARG A N 1
ATOM 721 C CA . ARG A 1 97 ? -6.204 -1.674 -12.245 1.00 97.81 97 ARG A CA 1
ATOM 722 C C . ARG A 1 97 ? -5.723 -3.078 -11.848 1.00 97.81 97 ARG A C 1
ATOM 724 O O . ARG A 1 97 ? -4.614 -3.264 -11.342 1.00 97.81 97 ARG A O 1
ATOM 731 N N . LEU A 1 98 ? -6.572 -4.080 -12.092 1.00 97.62 98 LEU A N 1
ATOM 732 C CA . LEU A 1 98 ? -6.271 -5.502 -11.867 1.00 97.62 98 LEU A CA 1
ATOM 733 C C . LEU A 1 98 ? -5.081 -6.009 -12.702 1.00 97.62 98 LEU A C 1
ATOM 735 O O . LEU A 1 98 ? -4.504 -7.051 -12.398 1.00 97.62 98 LEU A O 1
ATOM 739 N N . ASP A 1 99 ? -4.708 -5.273 -13.752 1.00 97.69 99 ASP A N 1
ATOM 740 C CA . ASP A 1 99 ? -3.539 -5.536 -14.591 1.00 97.69 99 ASP A CA 1
ATOM 741 C C . ASP A 1 99 ? -2.209 -5.315 -13.849 1.00 97.69 99 ASP A C 1
ATOM 743 O O . ASP A 1 99 ? -1.203 -5.965 -14.151 1.00 97.69 99 ASP A O 1
ATOM 747 N N . VAL A 1 100 ? -2.188 -4.418 -12.860 1.00 98.31 100 VAL A N 1
ATOM 748 C CA . VAL A 1 100 ? -0.983 -4.081 -12.099 1.00 98.31 100 VAL A CA 1
ATOM 749 C C . VAL A 1 100 ? -0.745 -5.121 -11.012 1.00 98.31 100 VAL A C 1
ATOM 751 O O . VAL A 1 100 ? -1.602 -5.380 -10.171 1.00 98.31 100 VAL A O 1
ATOM 754 N N . THR A 1 101 ? 0.460 -5.688 -10.947 1.00 98.12 101 THR A N 1
ATOM 755 C CA . THR A 1 101 ? 0.830 -6.534 -9.803 1.00 98.12 101 THR A CA 1
ATOM 756 C C . THR A 1 101 ? 1.445 -5.693 -8.693 1.00 98.12 101 THR A C 1
ATOM 758 O O . THR A 1 101 ? 2.529 -5.135 -8.863 1.00 98.12 101 THR A O 1
ATOM 761 N N . VAL A 1 102 ? 0.782 -5.650 -7.538 1.00 97.88 102 VAL A N 1
ATOM 762 C CA . VAL A 1 102 ? 1.308 -5.009 -6.327 1.00 97.88 102 VAL A CA 1
ATOM 763 C C . VAL A 1 102 ? 2.210 -5.988 -5.569 1.00 97.88 102 VAL A C 1
ATOM 765 O O . VAL A 1 102 ? 1.783 -7.081 -5.194 1.00 97.88 102 VAL A O 1
ATOM 768 N N . VAL A 1 103 ? 3.461 -5.589 -5.343 1.00 97.44 103 VAL A N 1
ATOM 769 C CA . VAL A 1 103 ? 4.485 -6.335 -4.601 1.00 97.44 103 VAL A CA 1
ATOM 770 C C . VAL A 1 103 ? 4.759 -5.623 -3.280 1.00 97.44 103 VAL A C 1
ATOM 772 O O . VAL A 1 103 ? 5.424 -4.595 -3.244 1.00 97.44 103 VAL A O 1
ATOM 775 N N . THR A 1 104 ? 4.267 -6.189 -2.188 1.00 96.81 104 THR A N 1
ATOM 776 C CA . THR A 1 104 ? 4.398 -5.680 -0.825 1.00 96.81 104 THR A CA 1
ATOM 777 C C . THR A 1 104 ? 5.653 -6.249 -0.182 1.00 96.81 104 THR A C 1
ATOM 779 O O . THR A 1 104 ? 5.715 -7.443 0.127 1.00 96.81 104 THR A O 1
ATOM 782 N N . VAL A 1 105 ? 6.651 -5.393 0.041 1.00 95.25 105 VAL A N 1
ATOM 783 C CA . VAL A 1 105 ? 7.977 -5.799 0.536 1.00 95.25 105 VAL A CA 1
ATOM 784 C C . VAL A 1 105 ? 7.907 -6.584 1.860 1.00 95.25 105 VAL A C 1
ATOM 786 O O . VAL A 1 105 ? 8.478 -7.679 1.912 1.00 95.25 105 VAL A O 1
ATOM 789 N N . PRO A 1 106 ? 7.162 -6.144 2.898 1.00 94.69 106 PRO A N 1
ATOM 790 C CA . PRO A 1 106 ? 7.106 -6.867 4.173 1.00 94.69 106 PRO A CA 1
ATOM 791 C C . PRO A 1 106 ? 6.488 -8.269 4.087 1.00 94.69 106 PRO A C 1
ATOM 793 O O . PRO A 1 106 ? 6.749 -9.114 4.941 1.00 94.69 106 PRO A O 1
ATOM 796 N N . LEU A 1 107 ? 5.687 -8.551 3.053 1.00 95.69 107 LEU A N 1
ATOM 797 C CA . LEU A 1 107 ? 5.028 -9.848 2.879 1.00 95.69 107 LEU A CA 1
ATOM 798 C C . LEU A 1 107 ? 5.878 -10.858 2.101 1.00 95.69 107 LEU A C 1
ATOM 800 O O . LEU A 1 107 ? 5.516 -12.032 2.030 1.00 95.69 107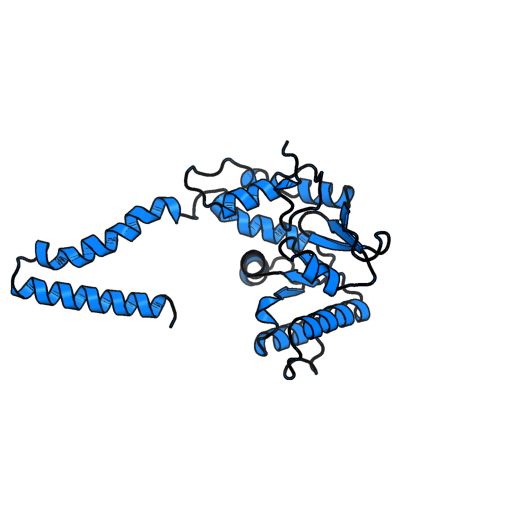 LEU A O 1
ATOM 804 N N . LEU A 1 108 ? 7.033 -10.460 1.560 1.00 95.50 108 LEU A N 1
ATOM 805 C CA . LEU A 1 108 ? 7.900 -11.351 0.780 1.00 95.50 108 LEU A CA 1
ATOM 806 C C . LEU A 1 108 ? 8.443 -12.537 1.584 1.00 95.50 108 LEU A C 1
ATOM 808 O O . LEU A 1 108 ? 8.836 -13.534 0.983 1.00 95.50 108 LEU A O 1
ATOM 812 N N . GLY A 1 109 ? 8.454 -12.459 2.917 1.00 95.12 109 GLY A N 1
ATOM 813 C CA . GLY A 1 109 ? 8.800 -13.579 3.799 1.00 95.12 109 GLY A CA 1
ATOM 814 C C . GLY A 1 109 ? 7.731 -14.673 3.867 1.00 95.12 109 GLY A C 1
ATOM 815 O O . GLY A 1 109 ? 8.053 -15.827 4.155 1.00 95.12 109 GLY A O 1
ATOM 816 N N . ALA A 1 110 ? 6.484 -14.366 3.514 1.00 96.31 110 ALA A N 1
ATOM 817 C CA . ALA A 1 110 ? 5.390 -15.320 3.567 1.00 96.31 110 ALA A CA 1
ATOM 818 C C . ALA A 1 110 ? 5.290 -16.161 2.282 1.00 96.31 110 ALA A C 1
ATOM 820 O O . ALA A 1 110 ? 5.111 -15.636 1.181 1.00 96.31 110 ALA A O 1
ATOM 821 N N . GLU A 1 111 ? 5.355 -17.488 2.417 1.00 97.31 111 GLU A N 1
ATOM 822 C CA . GLU A 1 111 ? 5.290 -18.416 1.277 1.00 97.31 111 GLU A CA 1
ATOM 823 C C . GLU A 1 111 ? 3.988 -18.278 0.480 1.00 97.31 111 GLU A C 1
ATOM 825 O O . GLU A 1 111 ? 4.022 -18.218 -0.749 1.00 97.31 111 GLU A O 1
ATOM 830 N N . TRP A 1 112 ? 2.846 -18.143 1.163 1.00 96.62 112 TRP A N 1
ATOM 831 C CA . TRP A 1 112 ? 1.547 -17.947 0.511 1.00 96.62 112 TRP A CA 1
ATOM 832 C C . TRP A 1 112 ? 1.532 -16.696 -0.379 1.00 96.62 112 TRP A C 1
ATOM 834 O O . TRP A 1 112 ? 0.929 -16.706 -1.457 1.00 96.62 112 TRP A O 1
ATOM 844 N N . TYR A 1 113 ? 2.232 -15.638 0.043 1.00 97.00 113 TYR A N 1
ATOM 845 C CA . TYR A 1 113 ? 2.309 -14.384 -0.691 1.00 97.00 113 TYR A CA 1
ATOM 846 C C . TYR A 1 113 ? 3.207 -14.535 -1.918 1.00 97.00 113 TYR A C 1
ATOM 848 O O . TYR A 1 113 ? 2.793 -14.216 -3.035 1.00 97.00 113 TYR A O 1
ATOM 856 N N . ARG A 1 114 ? 4.393 -15.139 -1.751 1.00 97.62 114 ARG A N 1
ATOM 857 C CA . ARG A 1 114 ? 5.278 -15.488 -2.876 1.00 97.62 114 ARG A CA 1
ATOM 858 C C . ARG A 1 114 ? 4.590 -16.409 -3.886 1.00 97.62 114 ARG A C 1
ATOM 860 O O . ARG A 1 114 ? 4.748 -16.214 -5.090 1.00 97.62 114 ARG A O 1
ATOM 867 N N . ALA A 1 115 ? 3.779 -17.363 -3.430 1.00 97.69 115 ALA A N 1
ATOM 868 C CA . ALA A 1 115 ? 2.972 -18.214 -4.302 1.00 97.69 115 ALA A CA 1
ATOM 869 C C . ALA A 1 115 ? 1.963 -17.393 -5.123 1.00 97.69 115 ALA A C 1
ATOM 871 O O . ALA A 1 115 ? 1.779 -17.654 -6.314 1.00 97.69 115 ALA A O 1
ATOM 872 N N . GLY A 1 116 ? 1.343 -16.377 -4.514 1.00 96.94 116 GLY A N 1
ATOM 873 C CA . GLY A 1 116 ? 0.501 -15.394 -5.201 1.00 96.94 116 GLY A CA 1
ATOM 874 C C . GLY A 1 116 ? 1.256 -14.622 -6.281 1.00 96.94 116 GLY A C 1
ATOM 875 O O . GLY A 1 116 ? 0.823 -14.610 -7.434 1.00 96.94 116 GLY A O 1
ATOM 876 N N . LEU A 1 117 ? 2.428 -14.073 -5.951 1.00 97.56 117 LEU A N 1
ATOM 877 C CA . LEU A 1 117 ? 3.288 -13.381 -6.920 1.00 97.56 117 LEU A CA 1
ATOM 878 C C . LEU A 1 117 ? 3.710 -14.292 -8.076 1.00 97.56 117 LEU A C 1
ATOM 880 O O . LEU A 1 117 ? 3.780 -13.848 -9.223 1.00 97.56 117 LEU A O 1
ATOM 884 N N . ALA A 1 118 ? 3.954 -15.573 -7.803 1.00 97.19 118 ALA A N 1
ATOM 885 C CA . ALA A 1 118 ? 4.292 -16.537 -8.839 1.00 97.19 118 ALA A CA 1
ATOM 886 C C . ALA A 1 118 ? 3.113 -16.864 -9.764 1.00 97.19 118 ALA A C 1
ATOM 888 O O . ALA A 1 118 ? 3.311 -17.015 -10.972 1.00 97.19 118 ALA A O 1
ATOM 889 N N . ARG A 1 119 ? 1.882 -16.918 -9.238 1.00 97.00 119 ARG A N 1
ATOM 890 C CA . ARG A 1 119 ? 0.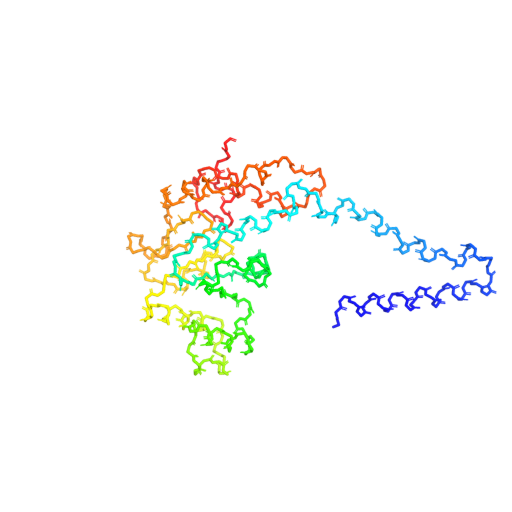663 -17.026 -10.061 1.00 97.00 119 ARG A CA 1
ATOM 891 C C . ARG A 1 119 ? 0.448 -15.783 -10.924 1.00 97.00 119 ARG A C 1
ATOM 893 O O . ARG A 1 119 ? 0.148 -15.928 -12.101 1.00 97.00 119 ARG A O 1
ATOM 900 N N . ALA A 1 120 ? 0.699 -14.594 -10.375 1.00 95.75 120 ALA A N 1
ATOM 901 C CA . ALA A 1 120 ? 0.667 -13.322 -11.105 1.00 95.75 120 ALA A CA 1
ATOM 902 C C . ALA A 1 120 ? 1.870 -13.123 -12.053 1.00 95.75 120 ALA A C 1
ATOM 904 O O . ALA A 1 120 ? 2.016 -12.080 -12.691 1.00 95.75 120 ALA A O 1
ATOM 905 N N . GLY A 1 121 ? 2.784 -14.097 -12.125 1.00 95.50 121 GLY A N 1
ATOM 906 C CA . GLY A 1 121 ? 3.955 -14.044 -12.990 1.00 95.50 121 GLY A CA 1
ATOM 907 C C . GLY A 1 121 ? 4.988 -12.981 -12.605 1.00 95.50 121 GLY A C 1
ATOM 908 O O . GLY A 1 121 ? 5.844 -12.681 -13.435 1.00 95.50 121 GLY A O 1
ATOM 909 N N . ALA A 1 122 ? 4.936 -12.421 -11.397 1.00 96.44 122 ALA A N 1
ATOM 910 C CA . ALA A 1 122 ? 5.932 -11.480 -10.882 1.00 96.44 122 ALA A CA 1
ATOM 911 C C . ALA A 1 122 ? 7.139 -12.178 -10.235 1.00 96.44 122 ALA A C 1
ATOM 913 O O . ALA A 1 122 ? 8.191 -11.565 -10.101 1.00 96.44 122 ALA A O 1
ATOM 914 N N . LEU A 1 123 ? 7.008 -13.452 -9.851 1.00 96.56 123 LEU A N 1
ATOM 915 C CA . LEU A 1 123 ? 8.078 -14.235 -9.230 1.00 96.56 123 LEU A CA 1
ATOM 916 C C . LEU A 1 123 ? 8.198 -15.627 -9.887 1.00 96.56 123 LEU A C 1
ATOM 918 O O . LEU A 1 123 ? 7.179 -16.252 -10.183 1.00 96.56 123 LEU A O 1
ATOM 922 N N . PRO A 1 124 ? 9.405 -16.169 -10.118 1.00 94.62 124 PRO A N 1
ATOM 923 C CA . PRO A 1 124 ? 9.560 -17.556 -10.554 1.00 94.62 124 PRO A CA 1
ATOM 924 C C . PRO A 1 124 ? 9.010 -18.548 -9.519 1.00 94.62 124 PRO A C 1
ATOM 926 O O . PRO A 1 124 ? 9.311 -18.440 -8.331 1.00 94.62 124 PRO A O 1
ATOM 929 N N . ARG A 1 125 ? 8.266 -19.574 -9.963 1.00 94.38 125 ARG A N 1
ATOM 930 C CA . ARG A 1 125 ? 7.698 -20.607 -9.066 1.00 94.38 125 ARG A CA 1
ATOM 931 C C . ARG A 1 125 ? 8.757 -21.327 -8.224 1.00 94.38 125 ARG A C 1
ATOM 933 O O . ARG A 1 125 ? 8.487 -21.674 -7.081 1.00 94.38 125 ARG A O 1
ATOM 940 N N . ALA A 1 126 ? 9.965 -21.497 -8.764 1.00 93.69 126 ALA A N 1
ATOM 941 C CA . ALA A 1 126 ? 11.089 -22.115 -8.062 1.00 93.69 126 ALA A CA 1
ATOM 942 C C . ALA A 1 126 ? 11.537 -21.341 -6.806 1.00 93.69 126 ALA A C 1
ATOM 944 O O . ALA A 1 126 ? 12.203 -21.914 -5.954 1.00 93.69 126 ALA A O 1
ATOM 945 N N . LEU A 1 127 ? 11.162 -20.063 -6.674 1.00 92.94 127 LEU A N 1
ATOM 946 C CA . LEU A 1 127 ? 11.521 -19.193 -5.548 1.00 92.94 127 LEU A CA 1
ATOM 947 C C . LEU A 1 127 ? 10.370 -19.000 -4.545 1.00 92.94 127 LEU A C 1
ATOM 949 O O . LEU A 1 127 ? 10.416 -18.104 -3.705 1.00 92.94 127 LEU A O 1
ATOM 953 N N . VAL A 1 128 ? 9.311 -19.812 -4.637 1.00 93.88 128 VAL A N 1
ATOM 954 C CA . VAL A 1 128 ? 8.180 -19.753 -3.698 1.00 93.88 128 VAL A CA 1
ATOM 955 C C . VAL A 1 128 ? 8.559 -20.362 -2.351 1.00 93.88 128 VAL A C 1
ATOM 957 O O . VAL A 1 128 ? 8.477 -19.671 -1.341 1.00 93.88 128 VAL A O 1
ATOM 960 N N . ALA A 1 129 ? 9.001 -21.618 -2.319 1.00 91.56 129 ALA A N 1
ATOM 961 C CA . ALA A 1 129 ? 9.373 -22.295 -1.077 1.00 91.56 129 ALA A CA 1
ATOM 962 C C . ALA A 1 129 ? 10.741 -21.841 -0.524 1.00 91.56 129 ALA A C 1
ATOM 964 O O . ALA A 1 129 ? 10.793 -21.429 0.637 1.00 91.56 129 ALA A O 1
ATOM 965 N N . PRO A 1 130 ? 11.845 -21.836 -1.305 1.00 91.31 130 PRO A N 1
ATOM 966 C CA . PRO A 1 130 ? 13.121 -21.366 -0.784 1.00 91.31 130 PRO A CA 1
ATOM 967 C C . PRO A 1 130 ? 13.084 -19.845 -0.613 1.00 91.31 130 PRO A C 1
ATOM 969 O O . PRO A 1 130 ? 12.957 -19.098 -1.584 1.00 91.31 130 PRO A O 1
ATOM 972 N N . TRP A 1 131 ? 13.213 -19.381 0.629 1.00 92.31 131 TRP A N 1
ATOM 973 C CA . TRP A 1 131 ? 13.284 -17.957 0.936 1.00 92.31 131 TRP A CA 1
ATOM 974 C C . TRP A 1 131 ? 14.723 -17.539 1.230 1.00 92.31 131 TRP A C 1
ATOM 976 O O . TRP A 1 131 ? 15.265 -17.824 2.292 1.00 92.31 131 TRP A O 1
ATOM 986 N N . ALA A 1 132 ? 15.327 -16.829 0.279 1.00 90.56 132 ALA A N 1
ATOM 987 C CA . ALA A 1 132 ? 16.682 -16.288 0.390 1.00 90.56 132 ALA A CA 1
ATOM 988 C C . ALA A 1 132 ? 16.717 -14.861 0.980 1.00 90.56 132 ALA A C 1
ATOM 990 O O . ALA A 1 132 ? 17.696 -14.139 0.810 1.00 90.56 132 ALA A O 1
ATOM 991 N N . GLY A 1 133 ? 15.633 -14.428 1.631 1.00 93.81 133 GLY A N 1
ATOM 992 C CA . GLY A 1 133 ? 15.480 -13.072 2.156 1.00 93.81 133 GLY A CA 1
ATOM 993 C C . GLY A 1 133 ? 14.761 -12.103 1.202 1.00 93.81 133 GLY A C 1
ATOM 994 O O . GLY A 1 133 ? 14.493 -12.425 0.035 1.00 93.81 133 GLY A O 1
ATOM 995 N N . PRO A 1 134 ? 14.397 -10.907 1.698 1.00 91.56 134 PRO A N 1
ATOM 996 C CA . PRO A 1 134 ? 13.624 -9.920 0.943 1.00 91.56 134 PRO A CA 1
ATOM 997 C C . PRO A 1 134 ? 14.396 -9.365 -0.260 1.00 91.56 134 PRO A C 1
ATOM 999 O O . PRO A 1 134 ? 13.832 -9.275 -1.347 1.00 91.56 134 PRO A O 1
ATOM 1002 N N . GLU A 1 135 ? 15.694 -9.087 -0.111 1.00 90.62 135 GLU A N 1
ATOM 1003 C CA . GLU A 1 135 ? 16.532 -8.524 -1.180 1.00 90.62 135 GLU A CA 1
ATOM 1004 C C . GLU A 1 135 ? 16.646 -9.466 -2.383 1.00 90.62 135 GLU A C 1
ATOM 1006 O O . GLU A 1 135 ? 16.392 -9.072 -3.521 1.00 90.62 135 GLU A O 1
ATOM 1011 N N . ALA A 1 136 ? 16.956 -10.743 -2.138 1.00 92.12 136 ALA A N 1
ATOM 1012 C CA . ALA A 1 136 ? 17.049 -11.752 -3.189 1.00 92.12 136 ALA A CA 1
ATOM 1013 C C . ALA A 1 136 ? 15.705 -11.956 -3.907 1.00 92.12 136 ALA A C 1
ATOM 1015 O O . ALA A 1 136 ? 15.666 -12.127 -5.130 1.00 92.12 136 ALA A O 1
ATOM 1016 N N . THR A 1 137 ? 14.602 -11.896 -3.153 1.00 94.50 137 THR A N 1
ATOM 1017 C CA . THR A 1 137 ? 13.243 -12.019 -3.694 1.00 94.50 137 THR A CA 1
ATOM 1018 C C . THR A 1 137 ? 12.892 -10.814 -4.567 1.00 94.50 137 THR A C 1
ATOM 1020 O O . THR A 1 137 ? 12.422 -10.994 -5.688 1.00 94.50 137 THR A O 1
ATOM 1023 N N . LEU A 1 138 ? 13.185 -9.591 -4.118 1.00 94.00 138 LEU A N 1
ATOM 1024 C CA . LEU A 1 138 ? 12.978 -8.375 -4.908 1.00 94.00 138 LEU A CA 1
ATOM 1025 C C . LEU A 1 138 ? 13.837 -8.355 -6.169 1.00 94.00 138 LEU A C 1
ATOM 1027 O O . LEU A 1 138 ? 13.331 -8.058 -7.248 1.00 94.00 138 LEU A O 1
ATOM 1031 N N . ALA A 1 139 ? 15.105 -8.752 -6.076 1.00 92.94 139 ALA A N 1
ATOM 1032 C CA . ALA A 1 139 ? 15.964 -8.881 -7.246 1.00 92.94 139 ALA A CA 1
ATOM 1033 C C . ALA A 1 139 ? 15.396 -9.896 -8.256 1.00 92.94 139 ALA A C 1
ATOM 1035 O O . ALA A 1 139 ? 15.480 -9.683 -9.466 1.00 92.94 139 ALA A O 1
ATOM 1036 N N . ALA A 1 140 ? 14.788 -10.990 -7.784 1.00 94.62 140 ALA A N 1
ATOM 1037 C CA . ALA A 1 140 ? 14.103 -11.946 -8.650 1.00 94.62 140 ALA A CA 1
ATOM 1038 C C . ALA A 1 140 ? 12.840 -11.362 -9.300 1.00 94.62 140 ALA A C 1
ATOM 1040 O O . ALA A 1 140 ? 12.610 -11.617 -10.483 1.00 94.62 140 ALA A O 1
ATOM 1041 N N . VAL A 1 141 ? 12.069 -10.550 -8.571 1.00 95.62 141 VAL A N 1
ATOM 1042 C CA . VAL A 1 141 ? 10.933 -9.801 -9.129 1.00 95.62 141 VAL A CA 1
ATOM 1043 C C . VAL A 1 141 ? 11.404 -8.848 -10.226 1.00 95.62 141 VAL A C 1
ATOM 1045 O O . VAL A 1 141 ? 10.861 -8.879 -11.328 1.00 95.62 141 VAL A O 1
ATOM 1048 N N . MET A 1 142 ? 12.456 -8.063 -9.976 1.00 94.69 142 MET A N 1
ATOM 1049 C CA . MET A 1 142 ? 13.024 -7.130 -10.958 1.00 94.69 142 MET A CA 1
ATOM 1050 C C . MET A 1 142 ? 13.514 -7.851 -12.220 1.00 94.69 142 MET A C 1
ATOM 1052 O O . MET A 1 142 ? 13.226 -7.409 -13.333 1.00 94.69 142 MET A O 1
ATOM 1056 N N . ARG A 1 143 ? 14.204 -8.993 -12.071 1.00 94.25 143 ARG A N 1
ATOM 1057 C CA . ARG A 1 143 ? 14.621 -9.826 -13.214 1.00 94.25 143 ARG A CA 1
ATOM 1058 C C . ARG A 1 143 ? 13.424 -10.359 -13.995 1.00 94.25 143 ARG A C 1
ATOM 1060 O O . ARG A 1 143 ? 13.387 -10.205 -15.211 1.00 94.25 143 ARG A O 1
ATOM 1067 N N . SER A 1 144 ? 12.424 -10.913 -13.307 1.00 95.81 144 SER A N 1
ATOM 1068 C CA . SER A 1 144 ? 11.222 -11.437 -13.964 1.00 95.81 144 SER A CA 1
ATOM 1069 C C . SER A 1 144 ? 10.445 -10.337 -14.693 1.00 95.81 144 SER A C 1
ATOM 1071 O O . SER A 1 144 ? 9.949 -10.558 -15.798 1.00 95.81 144 SER A O 1
ATOM 1073 N N . ALA A 1 145 ? 10.384 -9.134 -14.115 1.00 96.31 145 ALA A N 1
ATOM 1074 C CA . ALA A 1 145 ? 9.797 -7.961 -14.749 1.00 96.31 145 ALA A CA 1
ATOM 1075 C C . ALA A 1 145 ? 10.543 -7.588 -16.035 1.00 96.31 145 ALA A C 1
ATOM 1077 O O . ALA A 1 145 ? 9.907 -7.400 -17.069 1.00 96.31 145 ALA A O 1
ATOM 1078 N N . ALA A 1 146 ? 11.878 -7.544 -15.997 1.00 94.12 146 ALA A N 1
ATOM 1079 C CA . ALA A 1 146 ? 12.705 -7.233 -17.160 1.00 94.12 146 ALA A CA 1
ATOM 1080 C C . ALA A 1 146 ? 12.550 -8.274 -18.283 1.00 94.12 146 ALA A C 1
ATOM 1082 O O . ALA A 1 146 ? 12.315 -7.900 -19.432 1.00 94.12 146 ALA A O 1
ATOM 1083 N N . GLU A 1 147 ? 12.609 -9.568 -17.953 1.00 96.00 147 GLU A N 1
ATOM 1084 C CA . GLU A 1 147 ? 12.412 -10.677 -18.902 1.00 96.00 147 GLU A CA 1
ATOM 1085 C C . GLU A 1 147 ? 11.047 -10.600 -19.594 1.00 96.00 147 GLU A C 1
ATOM 1087 O O . GLU A 1 147 ? 10.938 -10.791 -20.805 1.00 96.00 147 GLU A O 1
ATOM 1092 N N . LYS A 1 148 ? 10.003 -10.263 -18.830 1.00 96.12 148 LYS A N 1
ATOM 1093 C CA . LYS A 1 148 ? 8.623 -10.145 -19.320 1.00 96.12 148 LYS A CA 1
ATOM 1094 C C . LYS A 1 148 ? 8.269 -8.747 -19.823 1.00 96.12 148 LYS A C 1
ATOM 1096 O O . LYS A 1 148 ? 7.113 -8.510 -20.159 1.00 96.12 148 LYS A O 1
ATOM 1101 N N . ARG A 1 149 ? 9.237 -7.825 -19.866 1.00 95.94 149 ARG A N 1
ATOM 1102 C CA . ARG A 1 149 ? 9.066 -6.421 -20.282 1.00 95.94 149 ARG A CA 1
ATOM 1103 C C . ARG A 1 149 ? 7.959 -5.677 -19.521 1.00 95.94 149 ARG A C 1
ATOM 1105 O O . ARG A 1 149 ? 7.303 -4.799 -20.072 1.00 95.94 149 ARG A O 1
ATOM 1112 N N . ARG A 1 150 ? 7.763 -6.007 -18.245 1.00 97.06 150 ARG A N 1
ATOM 1113 C CA . ARG A 1 150 ? 6.817 -5.326 -17.357 1.00 97.06 150 ARG A CA 1
ATOM 1114 C C . ARG A 1 150 ? 7.486 -4.096 -16.760 1.00 97.06 150 ARG A C 1
ATOM 1116 O O . ARG A 1 150 ? 8.564 -4.194 -16.174 1.00 97.06 150 ARG A O 1
ATOM 1123 N N . ALA A 1 151 ? 6.848 -2.938 -16.889 1.00 96.25 151 ALA A N 1
ATOM 1124 C CA . ALA A 1 151 ? 7.340 -1.722 -16.256 1.00 96.25 151 ALA A CA 1
ATOM 1125 C C . ALA A 1 151 ? 7.275 -1.850 -14.728 1.00 96.25 151 ALA A C 1
ATOM 1127 O O . ALA A 1 151 ? 6.285 -2.342 -14.196 1.00 96.25 151 ALA A O 1
ATOM 1128 N N . VAL A 1 152 ? 8.304 -1.370 -14.027 1.00 96.50 152 VAL A N 1
ATOM 1129 C CA . VAL A 1 152 ? 8.320 -1.323 -12.560 1.00 96.50 152 VAL A CA 1
ATOM 1130 C C . VAL A 1 152 ? 8.162 0.118 -12.085 1.00 96.50 152 VAL A C 1
ATOM 1132 O O . VAL A 1 152 ? 8.771 1.044 -12.638 1.00 96.50 152 VAL A O 1
ATOM 1135 N N . ARG A 1 153 ? 7.336 0.302 -11.059 1.00 96.69 153 ARG A N 1
ATOM 1136 C CA . ARG A 1 153 ? 7.214 1.514 -10.250 1.00 96.69 153 ARG A CA 1
ATOM 1137 C C . ARG A 1 153 ? 7.414 1.166 -8.785 1.00 96.69 153 ARG A C 1
ATOM 1139 O O . ARG A 1 153 ? 7.148 0.042 -8.368 1.00 96.69 153 ARG A O 1
ATOM 1146 N N . VAL A 1 154 ? 7.885 2.131 -8.015 1.00 95.50 154 VAL A N 1
ATOM 1147 C CA . VAL A 1 154 ? 8.178 1.971 -6.590 1.00 95.50 154 VAL A CA 1
ATOM 1148 C C . VAL A 1 154 ? 7.474 3.084 -5.828 1.00 95.50 154 VAL A C 1
ATOM 1150 O O . VAL A 1 154 ? 7.588 4.241 -6.229 1.00 95.50 154 VAL A O 1
ATOM 1153 N N . SER A 1 155 ? 6.752 2.752 -4.756 1.00 93.69 155 SER A N 1
ATOM 1154 C CA . SER A 1 155 ? 6.113 3.749 -3.888 1.00 93.69 155 SER A CA 1
ATOM 1155 C C . SER A 1 155 ? 7.140 4.748 -3.354 1.00 93.69 155 SER A C 1
ATOM 1157 O O . SER A 1 155 ? 8.294 4.395 -3.087 1.00 93.69 155 SER A O 1
ATOM 1159 N N . THR A 1 156 ? 6.720 5.999 -3.164 1.00 89.81 156 THR A N 1
ATOM 1160 C CA . THR A 1 156 ? 7.538 6.992 -2.465 1.00 89.81 156 THR A CA 1
ATOM 1161 C C . THR A 1 156 ? 7.839 6.613 -1.021 1.00 89.81 156 THR A C 1
ATOM 1163 O O . THR A 1 156 ? 8.840 7.076 -0.490 1.00 89.81 156 THR A O 1
ATOM 1166 N N . LEU A 1 157 ? 7.051 5.724 -0.409 1.00 89.94 157 LEU A N 1
ATOM 1167 C CA . LEU A 1 157 ? 7.306 5.218 0.941 1.00 89.94 157 LEU A CA 1
ATOM 1168 C C . LEU A 1 157 ? 8.506 4.269 1.031 1.00 89.94 157 LEU A C 1
ATOM 1170 O O . LEU A 1 157 ? 8.994 4.036 2.136 1.00 89.94 157 LEU A O 1
ATOM 1174 N N . LEU A 1 158 ? 8.995 3.725 -0.092 1.00 89.31 158 LEU A N 1
ATOM 1175 C CA . LEU A 1 158 ? 10.205 2.906 -0.067 1.00 89.31 158 LEU A CA 1
ATOM 1176 C C . LEU A 1 158 ? 11.423 3.820 0.065 1.00 89.31 158 LEU A C 1
ATOM 1178 O O . LEU A 1 158 ? 11.625 4.728 -0.752 1.00 89.31 158 LEU A O 1
ATOM 1182 N N . ASP A 1 159 ? 12.247 3.576 1.082 1.00 86.56 159 ASP A N 1
ATOM 1183 C CA . ASP A 1 159 ? 13.396 4.425 1.351 1.00 86.56 159 ASP A CA 1
ATOM 1184 C C . ASP A 1 159 ? 14.412 4.399 0.198 1.00 86.56 159 ASP A C 1
ATOM 1186 O O . ASP A 1 159 ? 14.496 3.473 -0.615 1.00 86.56 159 ASP A O 1
ATOM 1190 N N . ALA A 1 160 ? 15.211 5.461 0.113 1.00 84.44 160 ALA A N 1
ATOM 1191 C CA . ALA A 1 160 ? 16.167 5.616 -0.973 1.00 84.44 160 ALA A CA 1
ATOM 1192 C C . ALA A 1 160 ? 17.269 4.539 -0.964 1.00 84.44 160 ALA A C 1
ATOM 1194 O O . ALA A 1 160 ? 17.808 4.219 -2.022 1.00 84.44 160 ALA A O 1
ATOM 1195 N N . GLY A 1 161 ? 17.632 3.999 0.201 1.00 84.81 161 GLY A N 1
ATOM 1196 C CA . GLY A 1 161 ? 18.585 2.902 0.338 1.00 84.81 161 GLY A CA 1
ATOM 1197 C C . GLY A 1 161 ? 18.051 1.620 -0.285 1.00 84.81 161 GLY A C 1
ATOM 1198 O O . GLY A 1 161 ? 18.703 1.078 -1.181 1.00 84.81 161 GLY A O 1
ATOM 1199 N N . ASP A 1 162 ? 16.859 1.195 0.116 1.00 86.50 162 ASP A N 1
ATOM 1200 C CA . ASP A 1 162 ? 16.200 0.000 -0.416 1.00 86.50 162 ASP A CA 1
ATOM 1201 C C . ASP A 1 162 ? 15.883 0.153 -1.905 1.00 86.50 162 ASP A C 1
ATOM 1203 O O . ASP A 1 162 ? 16.179 -0.742 -2.702 1.00 86.50 162 ASP A O 1
ATOM 1207 N N . ARG A 1 163 ? 15.408 1.330 -2.333 1.00 89.38 163 ARG A N 1
ATOM 1208 C CA . ARG A 1 163 ? 15.197 1.635 -3.757 1.00 89.38 163 ARG A CA 1
ATOM 1209 C C . ARG A 1 163 ? 16.485 1.498 -4.573 1.00 89.38 163 ARG A C 1
ATOM 1211 O O . ARG A 1 163 ? 16.466 0.901 -5.646 1.00 89.38 163 ARG A O 1
ATOM 1218 N N . ARG A 1 164 ? 17.620 2.011 -4.083 1.00 86.62 164 ARG A N 1
ATOM 1219 C CA . ARG A 1 164 ? 18.916 1.876 -4.779 1.00 86.62 164 ARG A CA 1
ATOM 1220 C C . ARG A 1 164 ? 19.380 0.424 -4.885 1.00 86.62 164 ARG A C 1
ATOM 1222 O O . ARG A 1 164 ? 20.049 0.085 -5.856 1.00 86.62 164 ARG A O 1
ATOM 1229 N N . ARG A 1 165 ? 19.021 -0.437 -3.927 1.00 86.44 165 ARG A N 1
ATOM 1230 C CA . ARG A 1 165 ? 19.347 -1.873 -3.979 1.00 86.44 165 ARG A CA 1
ATOM 1231 C C . ARG A 1 165 ? 18.538 -2.624 -5.042 1.00 86.44 165 ARG A C 1
ATOM 1233 O O . ARG A 1 165 ? 19.026 -3.630 -5.549 1.00 86.44 165 ARG A O 1
ATOM 1240 N N . LEU A 1 166 ? 17.349 -2.135 -5.416 1.00 87.94 166 LEU A N 1
ATOM 1241 C CA . LEU A 1 166 ? 16.522 -2.741 -6.473 1.00 87.94 166 LEU A CA 1
ATOM 1242 C C . LEU A 1 166 ? 17.163 -2.650 -7.863 1.00 87.94 166 LEU A C 1
ATOM 1244 O O . LEU A 1 166 ? 17.060 -3.592 -8.649 1.00 87.94 166 LEU A O 1
ATOM 1248 N N . ASP A 1 167 ? 17.805 -1.523 -8.168 1.00 85.12 167 ASP A N 1
ATOM 1249 C CA . ASP A 1 167 ? 18.541 -1.315 -9.415 1.00 85.12 167 ASP A CA 1
ATOM 1250 C C . ASP A 1 167 ? 19.766 -0.435 -9.154 1.00 85.12 167 ASP A C 1
ATOM 1252 O O . ASP A 1 167 ? 19.688 0.792 -9.107 1.00 85.12 167 ASP A O 1
ATOM 1256 N N . VAL A 1 168 ? 20.914 -1.092 -8.987 1.00 83.25 168 VAL A N 1
ATOM 1257 C CA . VAL A 1 168 ? 22.199 -0.425 -8.740 1.00 83.25 168 VAL A CA 1
ATOM 1258 C C . VAL A 1 168 ? 22.801 0.204 -10.000 1.00 83.25 168 VAL A C 1
ATOM 1260 O O . VAL A 1 168 ? 23.789 0.928 -9.904 1.00 83.25 168 VAL A O 1
ATOM 1263 N N . ARG A 1 169 ? 22.270 -0.104 -11.191 1.00 84.38 169 ARG A N 1
ATOM 1264 C CA . ARG A 1 169 ? 22.855 0.317 -12.475 1.00 84.38 169 ARG A CA 1
ATOM 1265 C C . ARG A 1 169 ? 22.208 1.575 -13.032 1.00 84.38 169 ARG A C 1
ATOM 1267 O O . ARG A 1 169 ? 22.797 2.209 -13.903 1.00 84.38 169 ARG A O 1
ATOM 1274 N N . ARG A 1 170 ? 21.001 1.906 -12.580 1.00 87.19 170 ARG A N 1
ATOM 1275 C CA . ARG A 1 170 ? 20.211 3.034 -13.079 1.00 87.19 170 ARG A CA 1
ATOM 1276 C C . ARG A 1 170 ? 19.962 4.058 -11.984 1.00 87.19 170 ARG A C 1
ATOM 1278 O O . ARG A 1 170 ? 20.078 3.772 -10.789 1.00 87.19 170 ARG A O 1
ATOM 1285 N N . GLY A 1 171 ? 19.636 5.268 -12.408 1.00 90.31 171 GLY A N 1
ATOM 1286 C CA . GLY A 1 171 ? 19.009 6.236 -11.532 1.00 90.31 171 GLY A CA 1
ATOM 1287 C C . GLY A 1 171 ? 17.500 6.019 -11.467 1.00 90.31 171 GLY A C 1
ATOM 1288 O O . GLY A 1 171 ? 16.935 5.085 -12.043 1.00 90.31 171 GLY A O 1
ATOM 1289 N N . TRP A 1 172 ? 16.840 6.907 -10.737 1.00 92.75 172 TRP A N 1
ATOM 1290 C CA . TRP A 1 172 ? 15.400 6.872 -10.524 1.00 92.75 172 TRP A CA 1
ATOM 1291 C C . TRP A 1 172 ? 14.794 8.220 -10.883 1.00 92.75 172 TRP A C 1
ATOM 1293 O O . TRP A 1 172 ? 15.276 9.257 -10.440 1.00 92.75 172 TRP A O 1
ATOM 1303 N N . ALA A 1 173 ? 13.710 8.220 -11.642 1.00 92.00 173 ALA A N 1
ATOM 1304 C CA . ALA A 1 173 ? 12.927 9.416 -11.896 1.00 92.00 173 ALA A CA 1
ATOM 1305 C C . ALA A 1 173 ? 11.657 9.387 -11.044 1.00 92.00 173 ALA A C 1
ATOM 1307 O O . ALA A 1 173 ? 10.921 8.399 -11.046 1.00 92.00 173 ALA A O 1
ATOM 1308 N N . LEU A 1 174 ? 11.372 10.472 -10.329 1.00 91.12 174 LEU A N 1
ATOM 1309 C CA . LEU A 1 174 ? 10.092 10.646 -9.651 1.00 91.12 174 LEU A CA 1
ATOM 1310 C C . LEU A 1 174 ? 9.003 10.998 -10.676 1.00 91.12 174 LEU A C 1
ATOM 1312 O O . LEU A 1 174 ? 9.126 11.978 -11.415 1.00 91.12 174 LEU A O 1
ATOM 1316 N N . HIS A 1 175 ? 7.957 10.176 -10.723 1.00 90.25 175 HIS A N 1
ATOM 1317 C CA . HIS A 1 175 ? 6.800 10.250 -11.611 1.00 90.25 175 HIS A CA 1
ATOM 1318 C C . HIS A 1 175 ? 5.524 10.358 -10.760 1.00 90.25 175 HIS A C 1
ATOM 1320 O O . HIS A 1 175 ? 4.877 9.357 -10.462 1.00 90.25 175 HIS A O 1
ATOM 1326 N N . GLY A 1 176 ? 5.163 11.569 -10.339 1.00 87.25 176 GLY A N 1
ATOM 1327 C CA . GLY A 1 176 ? 4.046 11.768 -9.413 1.00 87.25 176 GLY A CA 1
ATOM 1328 C C . GLY A 1 176 ? 4.375 11.221 -8.025 1.00 87.25 176 GLY A C 1
ATOM 1329 O O . GLY A 1 176 ? 5.319 11.679 -7.387 1.00 87.25 176 GLY A O 1
ATOM 1330 N N . LEU A 1 177 ? 3.610 10.223 -7.577 1.00 89.00 177 LEU A N 1
ATOM 1331 C CA . LEU A 1 177 ? 3.768 9.573 -6.267 1.00 89.00 177 LEU A CA 1
ATOM 1332 C C . LEU A 1 177 ? 4.560 8.256 -6.318 1.00 89.00 177 LEU A C 1
ATOM 1334 O O . LEU A 1 177 ? 4.594 7.517 -5.338 1.00 89.00 177 LEU A O 1
ATOM 1338 N N . VAL A 1 178 ? 5.206 7.953 -7.447 1.00 93.50 178 VAL A N 1
ATOM 1339 C CA . VAL A 1 178 ? 6.050 6.762 -7.607 1.00 93.50 178 VAL A CA 1
ATOM 1340 C C . VAL A 1 178 ? 7.401 7.101 -8.219 1.00 93.50 178 VAL A C 1
ATOM 1342 O O . VAL A 1 178 ? 7.540 8.043 -8.996 1.00 93.50 178 VAL A O 1
ATOM 1345 N N . TYR A 1 179 ? 8.402 6.279 -7.934 1.00 94.19 179 TYR A N 1
ATOM 1346 C CA . TYR A 1 179 ? 9.676 6.277 -8.638 1.00 94.19 179 TYR A CA 1
ATOM 1347 C C . TYR A 1 179 ? 9.656 5.275 -9.796 1.00 94.19 179 TYR A C 1
ATOM 1349 O O . TYR A 1 179 ? 9.154 4.156 -9.669 1.00 94.19 179 TYR A O 1
ATOM 1357 N N . ALA A 1 180 ? 10.241 5.662 -10.925 1.00 94.12 180 ALA A N 1
ATOM 1358 C CA . ALA A 1 180 ? 10.471 4.822 -12.093 1.00 94.12 180 ALA A CA 1
ATOM 1359 C C . ALA A 1 180 ? 11.983 4.659 -12.331 1.00 94.12 180 ALA A C 1
ATOM 1361 O O . ALA A 1 180 ? 12.713 5.640 -12.175 1.00 94.12 180 ALA A O 1
ATOM 1362 N N . PRO A 1 181 ? 12.475 3.473 -12.731 1.00 93.00 181 PRO A N 1
ATOM 1363 C CA . PRO A 1 181 ? 13.855 3.333 -13.187 1.00 93.00 181 PRO A CA 1
ATOM 1364 C C . PRO A 1 181 ? 14.114 4.245 -14.391 1.00 93.00 181 PRO A C 1
ATOM 1366 O O . PRO A 1 181 ? 13.337 4.229 -15.349 1.00 93.00 181 PRO A O 1
ATOM 1369 N N . ASP A 1 182 ? 15.209 4.999 -14.361 1.00 91.06 182 ASP A N 1
ATOM 1370 C CA . ASP A 1 182 ? 15.603 5.920 -15.427 1.00 91.06 182 ASP A CA 1
ATOM 1371 C C . ASP A 1 182 ? 17.071 5.709 -15.804 1.00 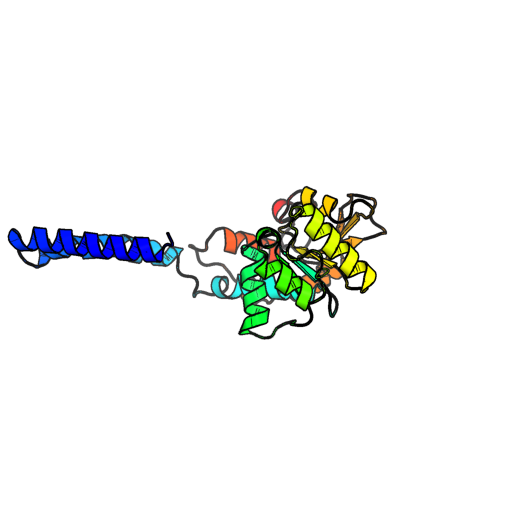91.06 182 ASP A C 1
ATOM 1373 O O . ASP A 1 182 ? 17.970 5.788 -14.969 1.00 91.06 182 ASP A O 1
ATOM 1377 N N . SER A 1 183 ? 17.312 5.417 -17.082 1.00 86.31 183 SER A N 1
ATOM 1378 C CA . SER A 1 183 ? 18.656 5.219 -17.624 1.00 86.31 183 SER A CA 1
ATOM 1379 C C . SER A 1 183 ? 19.384 6.526 -17.928 1.00 86.31 183 SER A C 1
ATOM 1381 O O . SER A 1 183 ? 20.601 6.496 -18.090 1.00 86.31 183 SER A O 1
ATOM 1383 N N . ALA A 1 184 ? 18.665 7.648 -18.057 1.00 87.19 184 ALA A N 1
ATOM 1384 C CA . ALA A 1 184 ? 19.284 8.959 -18.253 1.00 87.19 184 ALA A CA 1
ATOM 1385 C C . ALA A 1 184 ? 19.859 9.511 -16.939 1.00 87.19 184 ALA A C 1
ATOM 1387 O O . ALA A 1 184 ? 20.873 10.209 -16.941 1.00 87.19 184 ALA A O 1
ATOM 1388 N N . ALA A 1 185 ? 19.240 9.165 -15.811 1.00 86.69 185 ALA A N 1
ATOM 1389 C CA . ALA A 1 185 ? 19.787 9.411 -14.490 1.00 86.69 185 ALA A CA 1
ATOM 1390 C C . ALA A 1 185 ? 20.961 8.459 -14.191 1.00 86.69 185 ALA A C 1
ATOM 1392 O O . ALA A 1 185 ? 20.877 7.246 -14.396 1.00 86.69 185 ALA A O 1
ATOM 1393 N N . GLY A 1 186 ? 22.063 9.011 -13.674 1.00 84.50 186 GLY A N 1
ATOM 1394 C CA . GLY A 1 186 ? 23.221 8.218 -13.260 1.00 84.50 186 GLY A CA 1
ATOM 1395 C C . GLY A 1 186 ? 22.892 7.229 -12.126 1.00 84.50 186 GLY A C 1
ATOM 1396 O O . GLY A 1 186 ? 21.915 7.435 -11.400 1.00 84.50 186 GLY A O 1
ATOM 1397 N N . PRO A 1 187 ? 23.703 6.171 -11.928 1.00 85.69 187 PRO A N 1
ATOM 1398 C CA . PRO A 1 187 ? 23.490 5.182 -10.872 1.00 85.69 187 PRO A CA 1
ATOM 1399 C C . PRO A 1 187 ? 23.271 5.822 -9.498 1.00 85.69 187 PRO A C 1
ATOM 1401 O O . PRO A 1 187 ? 24.064 6.648 -9.048 1.00 85.69 187 PRO A O 1
ATOM 1404 N N . GLY A 1 188 ? 22.173 5.459 -8.833 1.00 80.12 188 GLY A N 1
ATOM 1405 C CA . GLY A 1 188 ? 21.823 5.984 -7.510 1.00 80.12 188 GLY A CA 1
ATOM 1406 C C . GLY A 1 188 ? 21.340 7.440 -7.476 1.00 80.12 188 GLY A C 1
ATOM 1407 O O . GLY A 1 188 ? 20.852 7.879 -6.430 1.00 80.12 188 GLY A O 1
ATOM 1408 N N . ALA A 1 189 ? 21.408 8.171 -8.592 1.00 86.88 189 ALA A N 1
ATOM 1409 C CA . ALA A 1 189 ? 20.830 9.502 -8.705 1.00 86.88 189 ALA A CA 1
ATOM 1410 C C . ALA A 1 189 ? 19.302 9.417 -8.704 1.00 86.88 189 ALA A C 1
ATOM 1412 O O . ALA A 1 189 ? 18.704 8.438 -9.154 1.00 86.88 189 ALA A O 1
ATOM 1413 N N . THR A 1 190 ? 18.660 10.461 -8.190 1.00 88.44 190 THR A N 1
ATOM 1414 C CA . THR A 1 190 ? 17.215 10.637 -8.320 1.00 88.44 190 THR A CA 1
ATOM 1415 C C . THR A 1 190 ? 16.949 11.961 -9.015 1.00 88.44 190 THR A C 1
ATOM 1417 O O . THR A 1 190 ? 17.512 12.982 -8.627 1.00 88.44 190 THR A O 1
ATOM 1420 N N . VAL A 1 191 ? 16.128 11.930 -10.058 1.00 89.94 191 VAL A N 1
ATOM 1421 C CA . VAL A 1 191 ? 15.752 13.093 -10.868 1.00 89.94 191 VAL A CA 1
ATOM 1422 C C . VAL A 1 191 ? 14.239 13.279 -10.853 1.00 89.94 191 VAL A C 1
ATOM 1424 O O . VAL A 1 191 ? 13.486 12.394 -10.448 1.00 89.94 191 VAL A O 1
ATOM 1427 N N . LEU A 1 192 ? 13.779 14.443 -11.302 1.00 88.88 192 LEU A N 1
ATOM 1428 C CA . LEU A 1 192 ? 12.360 14.765 -11.381 1.00 88.88 192 LEU A CA 1
ATOM 1429 C C . LEU A 1 192 ? 11.863 14.650 -12.823 1.00 88.88 192 LEU A C 1
ATOM 1431 O O . LEU A 1 192 ? 12.356 15.355 -13.705 1.00 88.88 192 LEU A O 1
ATOM 1435 N N . ASN A 1 193 ? 10.825 13.848 -13.066 1.00 88.62 193 ASN A N 1
ATOM 1436 C CA . ASN A 1 193 ? 10.110 13.892 -14.337 1.00 88.62 193 ASN A CA 1
ATOM 1437 C C . ASN A 1 193 ? 8.986 14.932 -14.257 1.00 88.62 193 ASN A C 1
ATOM 1439 O O . ASN A 1 193 ? 7.843 14.620 -13.930 1.00 88.62 193 ASN A O 1
ATOM 1443 N N . THR A 1 194 ? 9.307 16.190 -14.563 1.00 84.69 194 THR A N 1
ATOM 1444 C CA . THR A 1 194 ? 8.370 17.321 -14.407 1.00 84.69 194 THR A CA 1
ATOM 1445 C C . THR A 1 194 ? 7.063 17.153 -15.186 1.00 84.69 194 THR A C 1
ATOM 1447 O O . THR A 1 194 ? 6.016 17.608 -14.728 1.00 84.69 194 THR A O 1
ATOM 1450 N N . ARG A 1 195 ? 7.087 16.478 -16.344 1.00 87.25 195 ARG A N 1
ATOM 1451 C CA . ARG A 1 195 ? 5.875 16.188 -17.123 1.00 87.25 195 ARG A CA 1
ATOM 1452 C C . ARG A 1 195 ? 4.986 15.175 -16.404 1.00 87.25 195 ARG A C 1
ATOM 1454 O O . ARG A 1 195 ? 3.796 15.431 -16.258 1.00 87.25 195 ARG A O 1
ATOM 1461 N N . ALA A 1 196 ? 5.556 14.063 -15.941 1.00 87.12 196 ALA A N 1
ATOM 1462 C CA . ALA A 1 196 ? 4.810 13.048 -15.198 1.00 87.12 196 ALA A CA 1
ATOM 1463 C C . ALA A 1 196 ? 4.286 13.592 -13.858 1.00 87.12 196 ALA A C 1
ATOM 1465 O O . ALA A 1 196 ? 3.156 13.302 -13.483 1.00 87.12 196 ALA A O 1
ATOM 1466 N N . MET A 1 197 ? 5.066 14.441 -13.181 1.00 85.06 197 MET A N 1
ATOM 1467 C CA . MET A 1 197 ? 4.634 15.135 -11.963 1.00 85.06 197 MET A CA 1
ATOM 1468 C C . MET A 1 197 ? 3.399 16.004 -12.201 1.00 85.06 197 MET A C 1
ATOM 1470 O O . MET A 1 197 ? 2.424 15.878 -11.467 1.00 85.06 197 MET A O 1
ATOM 1474 N N . ARG A 1 198 ? 3.414 16.848 -13.245 1.00 84.88 198 ARG A N 1
ATOM 1475 C CA . ARG A 1 198 ? 2.247 17.666 -13.618 1.00 84.88 198 ARG A CA 1
ATOM 1476 C C . ARG A 1 198 ? 1.040 16.801 -13.972 1.00 84.88 198 ARG A C 1
ATOM 1478 O O . ARG A 1 198 ? -0.038 17.021 -13.447 1.00 84.88 198 ARG A O 1
ATOM 1485 N N . SER A 1 199 ? 1.242 15.750 -14.764 1.00 86.81 199 SER A N 1
ATOM 1486 C CA . SER A 1 199 ? 0.149 14.843 -15.121 1.00 86.81 199 SER A CA 1
ATOM 1487 C C . SER A 1 199 ? -0.472 14.143 -13.908 1.00 86.81 199 SER A C 1
ATOM 1489 O O . SER A 1 199 ? -1.683 13.968 -13.882 1.00 86.81 199 SER A O 1
ATOM 1491 N N . SER A 1 200 ? 0.328 13.734 -12.919 1.00 86.38 200 SER A N 1
ATOM 1492 C CA . SER A 1 200 ? -0.181 13.119 -11.685 1.00 86.38 200 SER A CA 1
ATOM 1493 C C . SER A 1 200 ? -0.895 14.136 -10.792 1.00 86.38 200 SER A C 1
ATOM 1495 O O . SER A 1 200 ? -1.876 13.791 -10.142 1.00 86.38 200 SER A O 1
ATOM 1497 N N . ARG A 1 201 ? -0.430 15.389 -10.786 1.00 85.06 201 ARG A N 1
ATOM 1498 C CA . ARG A 1 201 ? -1.065 16.523 -10.101 1.00 85.06 201 ARG A CA 1
ATOM 1499 C C . ARG A 1 201 ? -2.462 16.804 -10.653 1.00 85.06 201 ARG A C 1
ATOM 1501 O O . ARG A 1 201 ? -3.386 16.961 -9.864 1.00 85.06 201 ARG A O 1
ATOM 1508 N N . ASP A 1 202 ? -2.615 16.824 -11.972 1.00 88.00 202 ASP A N 1
ATOM 1509 C CA . ASP A 1 202 ? -3.898 17.110 -12.628 1.00 88.00 202 ASP A CA 1
ATOM 1510 C C . ASP A 1 202 ? -4.956 16.021 -12.364 1.00 88.00 202 ASP A C 1
ATOM 1512 O O . ASP A 1 202 ? -6.149 16.256 -12.535 1.00 88.00 202 ASP A O 1
ATOM 1516 N N . GLN A 1 203 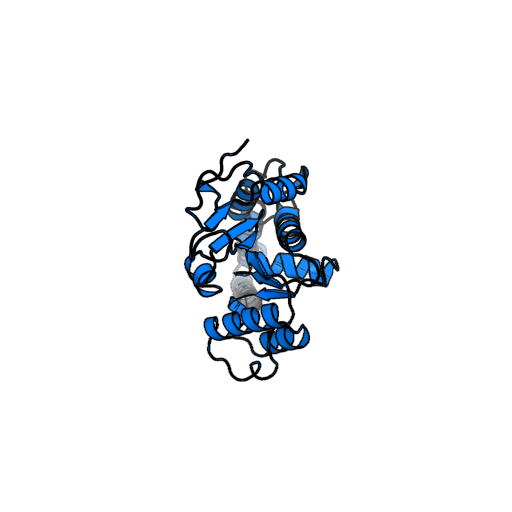? -4.530 14.834 -11.916 1.00 89.94 203 GLN A N 1
ATOM 1517 C CA . GLN A 1 203 ? -5.412 13.730 -11.529 1.00 89.94 203 GLN A CA 1
ATOM 1518 C C . GLN A 1 203 ? -5.882 13.806 -10.071 1.00 89.94 203 GLN A C 1
ATOM 1520 O O . GLN A 1 203 ? -6.726 13.003 -9.677 1.00 89.94 203 GLN A O 1
ATOM 1525 N N . VAL A 1 204 ? -5.345 14.721 -9.252 1.00 91.38 204 VAL A N 1
ATOM 1526 C CA . VAL A 1 204 ? -5.730 14.832 -7.839 1.00 91.38 204 VAL A CA 1
ATOM 1527 C C . VAL A 1 204 ? -7.145 15.419 -7.742 1.00 91.38 204 VAL A C 1
ATOM 1529 O O . VAL A 1 204 ? -7.352 16.565 -8.149 1.00 91.38 204 VAL A O 1
ATOM 1532 N N . PRO A 1 205 ? -8.114 14.682 -7.173 1.00 91.00 205 PRO A N 1
ATOM 1533 C CA . PRO A 1 205 ? -9.473 15.175 -6.996 1.00 91.00 205 PRO A CA 1
ATOM 1534 C C . PRO A 1 205 ? -9.521 16.423 -6.087 1.00 91.00 205 PRO A C 1
ATOM 1536 O O . PRO A 1 205 ? -8.852 16.441 -5.048 1.00 91.00 205 PRO A O 1
ATOM 1539 N N . PRO A 1 206 ? -10.289 17.478 -6.434 1.00 89.88 206 PRO A N 1
ATOM 1540 C CA . PRO A 1 206 ? -10.353 18.705 -5.632 1.00 89.88 206 PRO A CA 1
ATOM 1541 C C . PRO A 1 206 ? -10.872 18.495 -4.203 1.00 89.88 206 PRO A C 1
ATOM 1543 O O . PRO A 1 206 ? -10.434 19.173 -3.275 1.00 89.88 206 PRO A O 1
ATOM 1546 N N . ASP A 1 207 ? -11.785 17.546 -4.015 1.00 90.56 207 ASP A N 1
ATOM 1547 C CA . ASP A 1 207 ? -12.337 17.135 -2.723 1.00 90.56 207 ASP A CA 1
ATOM 1548 C C . ASP A 1 207 ? -11.260 16.564 -1.794 1.00 90.56 207 ASP A C 1
ATOM 1550 O O . ASP A 1 207 ? -11.220 16.942 -0.625 1.00 90.56 207 ASP A O 1
ATOM 1554 N N . ALA A 1 208 ? -10.303 15.785 -2.310 1.00 89.94 208 ALA A N 1
ATOM 1555 C CA . ALA A 1 208 ? -9.166 15.289 -1.524 1.00 89.94 208 ALA A CA 1
ATOM 1556 C C . ALA A 1 208 ? -8.286 16.423 -0.946 1.00 89.94 208 ALA A C 1
ATOM 1558 O O . ALA A 1 208 ? -7.542 16.231 0.024 1.00 89.94 208 ALA A O 1
ATOM 1559 N N . LEU A 1 209 ? -8.370 17.623 -1.528 1.00 90.06 209 LEU A N 1
ATOM 1560 C CA . LEU A 1 209 ? -7.624 18.812 -1.116 1.00 90.06 209 LEU A CA 1
ATOM 1561 C C . LEU A 1 209 ? -8.416 19.741 -0.184 1.00 90.06 209 LEU A C 1
ATOM 1563 O O . LEU A 1 209 ? -7.847 20.738 0.281 1.00 90.06 209 LEU A O 1
ATOM 1567 N N . ALA A 1 210 ? -9.678 19.420 0.120 1.00 91.62 210 ALA A N 1
ATOM 1568 C CA . ALA A 1 210 ? -10.519 20.180 1.042 1.00 91.62 210 ALA A CA 1
ATOM 1569 C C . ALA A 1 210 ? -9.908 20.272 2.454 1.00 91.62 210 ALA A C 1
ATOM 1571 O O . ALA A 1 210 ? -9.028 19.501 2.834 1.00 91.62 210 ALA A O 1
ATOM 1572 N N . GLY A 1 211 ? -10.354 21.245 3.252 1.00 90.50 211 GLY A N 1
ATOM 1573 C CA . GLY A 1 211 ? -9.847 21.439 4.612 1.00 90.50 211 GLY A CA 1
ATOM 1574 C C . GLY A 1 211 ? -10.039 20.195 5.486 1.00 90.50 211 GLY A C 1
ATOM 1575 O O . GLY A 1 211 ? -11.131 19.639 5.546 1.00 90.50 211 GLY A O 1
ATOM 1576 N N . LEU A 1 212 ? -8.977 19.769 6.172 1.00 89.62 212 LEU A N 1
ATOM 1577 C CA . LEU A 1 212 ? -9.045 18.657 7.117 1.00 89.62 212 LEU A CA 1
ATOM 1578 C C . LEU A 1 212 ? -9.759 19.076 8.415 1.00 89.62 212 LEU A C 1
ATOM 1580 O O . LEU A 1 212 ? -9.589 20.215 8.861 1.00 89.62 212 LEU A O 1
ATOM 1584 N N . PRO A 1 213 ? -10.515 18.168 9.064 1.00 86.19 213 PRO A N 1
ATOM 1585 C CA . PRO A 1 213 ? -11.123 18.452 10.357 1.00 86.19 213 PRO A CA 1
ATOM 1586 C C . PRO A 1 213 ? -10.049 18.731 11.429 1.00 86.19 213 PRO A C 1
ATOM 1588 O O . PRO A 1 213 ? -8.942 18.192 11.342 1.00 86.19 213 PRO A O 1
ATOM 1591 N N . PRO A 1 214 ? -10.355 19.509 12.487 1.00 83.00 214 PRO A N 1
ATOM 1592 C CA . PRO A 1 214 ? -9.373 19.896 13.509 1.00 83.00 214 PRO A CA 1
ATOM 1593 C C . PRO A 1 214 ? -8.653 18.715 14.179 1.00 83.00 214 PRO A C 1
ATOM 1595 O O . PRO A 1 214 ? -7.474 18.806 14.514 1.00 83.00 214 PRO A O 1
ATOM 1598 N N . PHE A 1 215 ? -9.353 17.588 14.333 1.00 81.62 215 PHE A N 1
ATOM 1599 C CA . PHE A 1 215 ? -8.841 16.361 14.951 1.00 81.62 215 PHE A CA 1
ATOM 1600 C C . PHE A 1 215 ? -8.321 15.336 13.938 1.00 81.62 215 PHE A C 1
ATOM 1602 O O . PHE A 1 215 ? -8.119 14.176 14.296 1.00 81.62 215 PHE A O 1
ATOM 1609 N N . ALA A 1 216 ? -8.102 15.740 12.681 1.00 83.56 216 ALA A N 1
ATOM 1610 C CA . ALA A 1 216 ? -7.477 14.874 11.693 1.00 83.56 216 ALA A CA 1
ATOM 1611 C C . ALA A 1 216 ? -6.129 14.365 12.214 1.00 83.56 216 ALA A C 1
ATOM 1613 O O . ALA A 1 216 ? -5.332 15.113 12.801 1.00 83.56 216 ALA A O 1
ATOM 1614 N N . ASP A 1 217 ? -5.891 13.076 12.000 1.00 82.69 217 ASP A N 1
ATOM 1615 C CA . ASP A 1 217 ? -4.648 12.444 12.400 1.00 82.69 217 ASP A CA 1
ATOM 1616 C C . ASP A 1 217 ? -3.459 13.021 11.591 1.00 82.69 217 ASP A C 1
ATOM 1618 O O . ASP A 1 217 ? -3.640 13.533 10.479 1.00 82.69 217 ASP A O 1
ATOM 1622 N N . PRO A 1 218 ? -2.231 12.974 12.137 1.00 85.50 218 PRO A N 1
ATOM 1623 C CA . PRO A 1 218 ? -1.035 13.411 11.424 1.00 85.50 218 PRO A CA 1
ATOM 1624 C C . PRO A 1 218 ? -0.842 12.761 10.047 1.00 85.50 218 PRO A C 1
ATOM 1626 O O . PRO A 1 218 ? -0.414 13.456 9.129 1.00 85.50 218 PRO A O 1
ATOM 1629 N N . ALA A 1 219 ? -1.187 11.483 9.865 1.00 83.56 219 ALA A N 1
ATOM 1630 C CA . ALA A 1 219 ? -1.024 10.803 8.583 1.00 83.56 219 ALA A CA 1
ATOM 1631 C C . ALA A 1 219 ? -1.928 11.399 7.494 1.00 83.56 219 ALA A C 1
ATOM 1633 O O . ALA A 1 219 ? -1.458 11.627 6.380 1.00 83.56 219 ALA A O 1
ATOM 1634 N N . ALA A 1 220 ? -3.182 11.740 7.812 1.00 87.62 220 ALA A N 1
ATOM 1635 C CA . ALA A 1 220 ? -4.067 12.449 6.884 1.00 87.62 220 ALA A CA 1
ATOM 1636 C C . ALA A 1 220 ? -3.495 13.815 6.462 1.00 87.62 220 ALA A C 1
ATOM 1638 O O . ALA A 1 220 ? -3.566 14.175 5.285 1.00 87.62 220 ALA A O 1
ATOM 1639 N N . ARG A 1 221 ? -2.873 14.553 7.395 1.00 87.94 221 ARG A N 1
ATOM 1640 C CA . ARG A 1 221 ? -2.171 15.811 7.080 1.00 87.94 221 ARG A CA 1
ATOM 1641 C C . ARG A 1 221 ? -0.995 15.577 6.140 1.00 87.94 221 ARG A C 1
ATOM 1643 O O . ARG A 1 221 ? -0.938 16.206 5.091 1.00 87.94 221 ARG A O 1
ATOM 1650 N N . THR A 1 222 ? -0.114 14.636 6.465 1.00 85.94 222 THR A N 1
ATOM 1651 C CA . THR A 1 222 ? 1.049 14.302 5.632 1.00 85.94 222 THR A CA 1
ATOM 1652 C C . THR A 1 222 ? 0.641 13.821 4.236 1.00 85.94 222 THR A C 1
ATOM 1654 O O . THR A 1 222 ? 1.243 14.226 3.242 1.00 85.94 222 THR A O 1
ATOM 1657 N N . ALA A 1 223 ? -0.413 13.007 4.133 1.00 87.06 223 ALA A N 1
ATOM 1658 C CA . ALA A 1 223 ? -0.965 12.578 2.853 1.00 87.06 223 ALA A CA 1
ATOM 1659 C C . ALA A 1 223 ? -1.484 13.773 2.046 1.00 87.06 223 ALA A C 1
ATOM 1661 O O . ALA A 1 223 ? -1.166 13.898 0.866 1.00 87.06 223 ALA A O 1
ATOM 1662 N N . GLN A 1 224 ? -2.227 14.690 2.672 1.00 88.94 224 GLN A N 1
ATOM 1663 C CA . GLN A 1 224 ? -2.708 15.885 1.988 1.00 88.94 224 GLN A CA 1
ATOM 1664 C C . GLN A 1 224 ? -1.566 16.832 1.588 1.00 88.94 224 GLN A C 1
ATOM 1666 O O . GLN A 1 224 ? -1.612 17.399 0.502 1.00 88.94 224 GLN A O 1
ATOM 1671 N N . GLU A 1 225 ? -0.528 16.997 2.407 1.00 87.00 225 GLU A N 1
ATOM 1672 C CA . GLU A 1 225 ? 0.659 17.796 2.070 1.00 87.00 225 GLU A CA 1
ATOM 1673 C C . GLU A 1 225 ? 1.382 17.233 0.842 1.00 87.00 225 GLU A C 1
ATOM 1675 O O . GLU A 1 225 ? 1.681 17.971 -0.101 1.00 87.00 225 GLU A O 1
ATOM 1680 N N . LEU A 1 226 ? 1.572 15.913 0.800 1.00 85.62 226 LEU A N 1
ATOM 1681 C CA . LEU A 1 226 ? 2.094 15.216 -0.372 1.00 85.62 226 LEU A CA 1
ATOM 1682 C C . LEU A 1 226 ? 1.194 15.448 -1.593 1.00 85.62 226 LEU A C 1
ATOM 1684 O O . LEU A 1 226 ? 1.671 15.832 -2.663 1.00 85.62 226 LEU A O 1
ATOM 1688 N N . LEU A 1 227 ? -0.121 15.299 -1.419 1.00 87.62 227 LEU A N 1
ATOM 1689 C CA . LEU A 1 227 ? -1.094 15.584 -2.464 1.00 87.62 227 LEU A CA 1
ATOM 1690 C C . LEU A 1 227 ? -1.167 17.059 -2.825 1.00 87.62 227 LEU A C 1
ATOM 1692 O O . LEU A 1 227 ? -1.650 17.320 -3.909 1.00 87.62 227 LEU A O 1
ATOM 1696 N N . ARG A 1 228 ? -0.685 18.022 -2.033 1.00 86.75 228 ARG A N 1
ATOM 1697 C CA . ARG A 1 228 ? -0.625 19.468 -2.355 1.00 86.75 228 ARG A CA 1
ATOM 1698 C C . ARG A 1 228 ? 0.705 19.909 -2.965 1.00 86.75 228 ARG A C 1
ATOM 1700 O O . ARG A 1 228 ? 0.775 21.000 -3.523 1.00 86.75 228 ARG A O 1
ATOM 1707 N N . CYS A 1 229 ? 1.733 19.064 -2.917 1.00 81.00 229 CYS A N 1
ATOM 1708 C CA . CYS A 1 229 ? 3.055 19.342 -3.473 1.00 81.00 229 CYS A CA 1
ATOM 1709 C C . CYS A 1 229 ? 3.028 19.691 -4.973 1.00 81.00 229 CYS A C 1
ATOM 1711 O O . CYS A 1 229 ? 2.960 18.810 -5.837 1.00 81.00 229 CYS A O 1
ATOM 1713 N N . ALA A 1 230 ? 3.085 20.977 -5.310 1.00 72.12 230 ALA A N 1
ATOM 1714 C CA . ALA A 1 230 ? 3.051 21.422 -6.703 1.00 72.12 230 ALA A CA 1
ATOM 1715 C C . ALA A 1 230 ? 4.434 21.434 -7.353 1.00 72.12 230 ALA A C 1
ATOM 1717 O O . ALA A 1 230 ? 4.559 21.140 -8.541 1.00 72.12 230 ALA A O 1
ATOM 1718 N N . THR A 1 231 ? 5.473 21.723 -6.566 1.00 74.06 231 THR A N 1
ATOM 1719 C CA . THR A 1 231 ? 6.863 21.686 -7.027 1.00 74.06 231 THR A CA 1
ATOM 1720 C C . THR A 1 231 ? 7.732 20.982 -5.997 1.00 74.06 231 THR A C 1
ATOM 1722 O O . THR A 1 231 ? 7.740 21.360 -4.828 1.00 74.06 231 THR A O 1
ATOM 1725 N N . VAL A 1 232 ? 8.499 19.986 -6.444 1.00 79.50 232 VAL A N 1
ATOM 1726 C CA . VAL A 1 232 ? 9.544 19.347 -5.636 1.00 79.50 232 VAL A CA 1
ATOM 1727 C C . VAL A 1 232 ? 10.840 20.124 -5.849 1.00 79.50 232 VAL A C 1
ATOM 1729 O O . VAL A 1 232 ? 11.411 20.095 -6.937 1.00 79.50 232 VAL A O 1
ATOM 1732 N N . GLN A 1 233 ? 11.291 20.836 -4.820 1.00 74.44 233 GLN A N 1
ATOM 1733 C CA . GLN A 1 233 ? 12.540 21.603 -4.822 1.00 74.44 233 GLN A CA 1
ATOM 1734 C C . GLN A 1 233 ? 13.745 20.735 -4.453 1.00 74.44 233 GLN A C 1
ATOM 1736 O O . GLN A 1 233 ? 14.848 20.954 -4.951 1.00 74.44 233 GLN A O 1
ATOM 1741 N N . ARG A 1 234 ? 13.549 19.760 -3.557 1.00 74.62 234 ARG A N 1
ATOM 1742 C CA . ARG A 1 234 ? 14.606 18.880 -3.045 1.00 74.62 234 ARG A CA 1
ATOM 1743 C C . ARG A 1 234 ? 14.105 17.448 -2.884 1.00 74.62 234 ARG A C 1
ATOM 1745 O O . ARG A 1 234 ? 12.968 17.220 -2.492 1.00 74.62 234 ARG A O 1
ATOM 1752 N N . LEU A 1 235 ? 14.986 16.489 -3.162 1.00 74.88 235 LEU A N 1
ATOM 1753 C CA . LEU A 1 235 ? 14.736 15.046 -3.061 1.00 74.88 235 LEU A CA 1
ATOM 1754 C C . LEU A 1 235 ? 15.431 14.467 -1.817 1.00 74.88 235 LEU A C 1
ATOM 1756 O O . LEU A 1 235 ? 16.224 13.534 -1.927 1.00 74.88 235 LEU A O 1
ATOM 1760 N N . THR A 1 236 ? 15.231 15.089 -0.653 1.00 66.38 236 THR A N 1
ATOM 1761 C CA . THR A 1 236 ? 15.995 14.759 0.565 1.00 66.38 236 THR A CA 1
ATOM 1762 C C . THR A 1 236 ? 15.320 13.717 1.450 1.00 66.38 236 THR A C 1
ATOM 1764 O O . THR A 1 236 ? 16.022 12.935 2.084 1.00 66.38 236 THR A O 1
ATOM 1767 N N . ASP A 1 237 ? 13.985 13.653 1.446 1.00 67.75 237 ASP A N 1
ATOM 1768 C CA . ASP A 1 237 ? 13.215 12.863 2.412 1.00 67.75 237 ASP A CA 1
ATOM 1769 C C . ASP A 1 237 ? 12.303 11.863 1.688 1.00 67.75 237 ASP A C 1
ATOM 1771 O O . ASP A 1 237 ? 11.822 12.138 0.589 1.00 67.75 237 ASP A O 1
ATOM 1775 N N . THR A 1 238 ? 12.027 10.712 2.306 1.00 68.56 238 THR A N 1
ATOM 1776 C CA . THR A 1 238 ? 11.275 9.590 1.706 1.00 68.56 238 THR A CA 1
ATOM 1777 C C . THR A 1 238 ? 9.931 10.030 1.118 1.00 68.56 238 THR A C 1
ATOM 1779 O O . THR A 1 238 ? 9.628 9.773 -0.043 1.00 68.56 238 THR A O 1
ATOM 1782 N N . LEU A 1 239 ? 9.171 10.799 1.899 1.00 70.00 239 LEU A N 1
ATOM 1783 C CA . LEU A 1 239 ? 7.854 11.315 1.535 1.00 70.00 239 LEU A CA 1
ATOM 1784 C C . LEU A 1 239 ? 7.887 12.604 0.710 1.00 70.00 239 LEU A C 1
ATOM 1786 O O . LEU A 1 239 ? 6.834 13.072 0.299 1.00 70.00 239 LEU A O 1
ATOM 1790 N N . LEU A 1 240 ? 9.062 13.202 0.486 1.00 75.06 240 LEU A N 1
ATOM 1791 C CA . LEU A 1 240 ? 9.267 14.448 -0.268 1.00 75.06 240 LEU A CA 1
ATOM 1792 C C . LEU A 1 240 ? 8.575 15.708 0.285 1.00 75.06 240 LEU A C 1
ATOM 1794 O O . LEU A 1 240 ? 8.814 16.795 -0.233 1.00 75.06 240 LEU A O 1
ATOM 1798 N N . VAL A 1 241 ? 7.789 15.594 1.358 1.00 73.38 241 VAL A N 1
ATOM 1799 C CA . VAL A 1 241 ? 6.980 16.683 1.932 1.00 73.38 241 VAL A CA 1
ATOM 1800 C C . VAL A 1 241 ? 7.818 17.912 2.297 1.00 73.38 241 VAL A C 1
ATOM 1802 O O . VAL A 1 241 ? 7.479 19.023 1.904 1.00 73.38 241 VAL A O 1
ATOM 1805 N N . SER A 1 242 ? 8.955 17.734 2.974 1.00 72.88 242 SER A N 1
ATOM 1806 C CA . SER A 1 242 ? 9.847 18.835 3.387 1.00 72.88 242 SER A CA 1
ATOM 1807 C C . SER A 1 242 ? 10.568 19.530 2.222 1.00 72.88 242 SER A C 1
ATOM 1809 O O . SER A 1 242 ? 11.086 20.640 2.364 1.00 72.88 242 SER A O 1
ATOM 1811 N N . GLY A 1 243 ? 10.622 18.866 1.066 1.00 72.00 243 GLY A N 1
ATOM 1812 C CA . GLY A 1 243 ? 11.225 19.362 -0.164 1.00 72.00 243 GLY A CA 1
ATOM 1813 C C . GLY A 1 243 ? 10.215 19.985 -1.121 1.00 72.00 243 GLY A C 1
ATOM 1814 O O . GLY A 1 243 ? 10.618 20.427 -2.196 1.00 72.00 243 GLY A O 1
ATOM 1815 N N . CYS A 1 244 ? 8.931 20.010 -0.767 1.00 76.69 244 CYS A N 1
ATOM 1816 C CA . CYS A 1 244 ? 7.856 20.520 -1.602 1.00 76.69 244 CYS A CA 1
ATOM 1817 C C . CYS A 1 244 ? 7.527 21.977 -1.272 1.00 76.69 244 CYS A C 1
ATOM 1819 O O . CYS A 1 244 ? 7.382 22.341 -0.108 1.00 76.69 244 CYS A O 1
ATOM 1821 N N . SER A 1 245 ? 7.326 22.805 -2.296 1.00 71.62 245 SER A N 1
ATOM 1822 C CA . SER A 1 245 ? 6.591 24.058 -2.117 1.00 71.62 245 SER A CA 1
ATOM 1823 C C . SER A 1 245 ? 5.105 23.799 -2.344 1.00 71.62 245 SER A C 1
ATOM 1825 O O . SER A 1 245 ? 4.715 23.282 -3.401 1.00 71.62 245 SER A O 1
ATOM 1827 N N . GLY A 1 246 ? 4.288 24.160 -1.355 1.00 62.19 246 GLY A N 1
ATOM 1828 C CA . GLY A 1 246 ? 2.849 24.323 -1.552 1.00 62.19 246 GLY A CA 1
ATOM 1829 C C . GLY A 1 246 ? 2.562 25.437 -2.563 1.00 62.19 246 GLY A C 1
ATOM 1830 O O . GLY A 1 246 ? 3.445 26.242 -2.868 1.00 62.19 246 GLY A O 1
ATOM 1831 N N . ILE A 1 247 ? 1.346 25.438 -3.107 1.00 50.47 247 ILE A N 1
ATOM 1832 C CA . ILE A 1 247 ? 0.776 26.607 -3.795 1.00 50.47 247 ILE A CA 1
ATOM 1833 C C . ILE A 1 247 ? 0.212 27.533 -2.726 1.00 50.47 247 ILE A C 1
ATOM 1835 O O . ILE A 1 247 ? -0.465 26.995 -1.818 1.00 50.47 247 ILE A O 1
#

Sequence (247 aa):
MGFWAWGLLAGVGLTAVATALARRLPAPLALLPFGIALLPVLANRPVADRTAEPVATLPRTYARLLLDAVPDGGILIAAGDNDTFPLWYLQQVEDVRLDVTVVTVPLLGAEWYRAGLARAGALPRALVAPWAGPEATLAAVMRSAAEKRRAVRVSTLLDAGDRRRLDVRRGWALHGLVYAPDSAAGPGATVLNTRAMRSSRDQVPPDALAGLPPFADPAARTAQELLRCATVQRLTDTLLVSGCSGI